Protein 5EQV (pdb70)

Structure (mmCIF, N/CA/C/O backbone):
data_5EQV
#
_entry.id   5EQV
#
_cell.length_a   107.282
_cell.length_b   107.282
_cell.length_c   63.357
_cell.angle_alpha   90.00
_cell.angle_beta   90.00
_cell.angle_gamma   90.00
#
_symmetry.space_group_name_H-M   'P 43 21 2'
#
loop_
_entity.id
_entity.type
_entity.pdbx_description
1 polymer "bifunctional 2',3'-cyclic nucleotide 2'-phosphodiesterase/3'-nucleotidase periplasmic precursor protein"
2 non-polymer 'FE (III) ION'
3 non-polymer 'SODIUM ION'
4 non-polymer 'PHOSPHATE ION'
5 non-polymer D-MALATE
6 non-polymer 'TRIETHYLENE GLYCOL'
7 non-polymer 2-AMINO-2-HYDROXYMETHYL-PROPANE-1,3-DIOL
8 water water
#
loop_
_atom_site.group_PDB
_atom_site.id
_atom_site.type_symbol
_atom_site.label_atom_id
_atom_site.label_alt_id
_atom_site.label_comp_id
_atom_site.label_asym_id
_atom_site.label_entity_id
_atom_site.label_seq_id
_atom_site.pdbx_PDB_ins_code
_atom_site.Cartn_x
_atom_site.Cartn_y
_atom_site.Cartn_z
_atom_site.occupancy
_atom_site.B_iso_or_equiv
_atom_site.auth_seq_id
_atom_site.auth_comp_id
_atom_site.auth_asym_id
_atom_site.auth_atom_id
_atom_site.pdbx_PDB_model_num
ATOM 1 N N . ALA A 1 5 ? -7.047 14.323 45.360 1.00 39.71 27 ALA A N 1
ATOM 2 C CA . ALA A 1 5 ? -7.192 12.947 44.801 1.00 36.92 27 ALA A CA 1
ATOM 3 C C . ALA A 1 5 ? -7.739 12.979 43.371 1.00 31.67 27 ALA A C 1
ATOM 4 O O . ALA A 1 5 ? -8.340 12.000 42.914 1.00 33.90 27 ALA A O 1
ATOM 6 N N . ALA A 1 6 ? -7.535 14.097 42.670 1.00 26.27 28 ALA A N 1
ATOM 7 C CA . ALA A 1 6 ? -8.057 14.240 41.323 1.00 23.27 28 ALA A CA 1
ATOM 8 C C . ALA A 1 6 ? -6.993 13.952 40.283 1.00 21.17 28 ALA A C 1
ATOM 9 O O . ALA A 1 6 ? -5.853 14.336 40.445 1.00 21.50 28 ALA A O 1
ATOM 11 N N . THR A 1 7 ? -7.391 13.248 39.232 1.00 19.43 29 THR A N 1
ATOM 12 C CA . THR A 1 7 ? -6.533 12.939 38.104 1.00 19.03 29 THR A CA 1
ATOM 13 C C . THR A 1 7 ? -7.203 13.527 36.859 1.00 18.76 29 THR A C 1
ATOM 14 O O . THR A 1 7 ? -8.386 13.277 36.595 1.00 18.67 29 THR A O 1
ATOM 18 N N . VAL A 1 8 ? -6.443 14.326 36.107 1.00 17.11 30 VAL A N 1
ATOM 19 C CA . VAL A 1 8 ? -6.945 15.067 34.933 1.00 16.88 30 VAL A CA 1
ATOM 20 C C . VAL A 1 8 ? -6.147 14.690 33.699 1.00 16.06 30 VAL A C 1
ATOM 21 O O . VAL A 1 8 ? -4.917 14.730 33.695 1.00 16.39 30 VAL A O 1
ATOM 25 N N . ASP A 1 9 ? -6.881 14.339 32.629 1.00 15.70 31 ASP A N 1
ATOM 26 C CA . ASP A 1 9 ? -6.295 14.156 31.312 1.00 15.71 31 ASP A CA 1
ATOM 27 C C . ASP A 1 9 ? -6.329 15.496 30.590 1.00 15.61 31 ASP A C 1
ATOM 28 O O . ASP A 1 9 ? -7.377 16.150 30.525 1.00 16.99 31 ASP A O 1
ATOM 33 N N . LEU A 1 10 ? -5.199 15.932 30.063 1.00 14.74 32 LEU A N 1
ATOM 34 C CA . LEU A 1 10 ? -5.168 17.217 29.309 1.00 14.59 32 LEU A CA 1
ATOM 35 C C . LEU A 1 10 ? -4.428 17.054 28.010 1.00 14.18 32 LEU A C 1
ATOM 36 O O . LEU A 1 10 ? -3.292 16.555 27.984 1.00 15.48 32 LEU A O 1
ATOM 41 N N . ARG A 1 11 ? -5.069 17.490 26.937 1.00 13.34 33 ARG A N 1
ATOM 42 C CA . ARG A 1 11 ? -4.514 17.415 25.603 1.00 12.78 33 ARG A CA 1
ATOM 43 C C . ARG A 1 11 ? -4.148 18.810 25.113 1.00 12.97 33 ARG A C 1
ATOM 44 O O . ARG A 1 11 ? -4.966 19.729 25.189 1.00 13.81 33 ARG A O 1
ATOM 52 N N . VAL A 1 12 ? -2.933 18.960 24.589 1.00 12.82 34 VAL A N 1
ATOM 53 C CA . VAL A 1 12 ? -2.486 20.205 23.974 1.00 12.65 34 VAL A CA 1
ATOM 54 C C . VAL A 1 12 ? -2.296 19.934 22.476 1.00 12.36 34 VAL A C 1
ATOM 55 O O . VAL A 1 12 ? -1.529 19.048 22.080 1.00 13.29 34 VAL A O 1
ATOM 59 N N . LEU A 1 13 ? -3.040 20.680 21.654 1.00 12.06 35 LEU A N 1
ATOM 60 C CA . LEU A 1 13 ? -3.031 20.553 20.209 1.00 11.87 35 LEU A CA 1
ATOM 61 C C . LEU A 1 13 ? -2.216 21.684 19.605 1.00 12.23 35 LEU A C 1
ATOM 62 O O . LEU A 1 13 ? -2.177 22.792 20.160 1.00 12.38 35 LEU A O 1
ATOM 67 N N . GLU A 1 14 ? -1.655 21.427 18.423 1.00 12.45 36 GLU A N 1
ATOM 68 C CA . GLU A 1 14 ? -0.806 22.412 17.765 1.00 12.24 36 GLU A CA 1
ATOM 69 C C . GLU A 1 14 ? -0.862 22.325 16.266 1.00 12.11 36 GLU A C 1
ATOM 70 O O . GLU A 1 14 ? -0.674 21.246 15.690 1.00 12.41 36 GLU A O 1
ATOM 76 N N . THR A 1 15 ? -1.056 23.484 15.636 1.00 11.37 37 THR A N 1
ATOM 77 C CA . THR A 1 15 ? -0.775 23.655 14.208 1.00 12.32 37 THR A CA 1
ATOM 78 C C . THR A 1 15 ? 0.530 24.438 14.051 1.00 12.29 37 THR A C 1
ATOM 79 O O . THR A 1 15 ? 0.971 25.183 14.924 1.00 12.39 37 THR A O 1
ATOM 83 N N . THR A 1 16 ? 1.224 24.213 12.923 1.00 12.96 38 THR A N 1
ATOM 84 C CA . THR A 1 16 ? 2.490 24.913 12.645 1.00 13.44 38 THR A CA 1
ATOM 85 C C . THR A 1 16 ? 2.696 25.111 11.160 1.00 13.54 38 THR A C 1
ATOM 86 O O . THR A 1 16 ? 2.309 24.243 10.347 1.00 13.63 38 THR A O 1
ATOM 90 N N . ASP A 1 17 ? 3.364 26.187 10.799 1.00 12.99 39 ASP A N 1
ATOM 91 C CA . ASP A 1 17 ? 3.831 26.351 9.423 1.00 13.38 39 ASP A CA 1
ATOM 92 C C . ASP A 1 17 ? 2.722 26.189 8.409 1.00 13.70 39 ASP A C 1
ATOM 93 O O . ASP A 1 17 ? 2.927 25.638 7.310 1.00 13.61 39 ASP A O 1
ATOM 98 N N . LEU A 1 18 ? 1.560 26.712 8.745 1.00 13.87 40 LEU A N 1
ATOM 99 C CA . LEU A 1 18 ? 0.451 26.669 7.806 1.00 13.60 40 LEU A CA 1
ATOM 100 C C . LEU A 1 18 ? 0.778 27.404 6.530 1.00 14.30 40 LEU A C 1
ATOM 101 O O . LEU A 1 18 ? 0.304 27.038 5.436 1.00 14.09 40 LEU A O 1
ATOM 106 N N . HIS A 1 19 ? 1.551 28.484 6.640 1.00 14.12 41 HIS A N 1
ATOM 107 C CA . HIS A 1 19 ? 2.001 29.243 5.470 1.00 14.54 41 HIS A CA 1
ATOM 108 C C . HIS A 1 19 ? 0.857 29.677 4.567 1.00 15.30 41 HIS A C 1
ATOM 109 O O . HIS A 1 19 ? 0.932 29.589 3.341 1.00 15.93 41 HIS A O 1
ATOM 116 N N A SER A 1 20 ? -0.214 30.149 5.199 0.50 15.05 42 SER A N 1
ATOM 117 N N B SER A 1 20 ? -0.221 30.143 5.196 0.50 15.66 42 SER A N 1
ATOM 118 C CA A SER A 1 20 ? -1.413 30.650 4.533 0.50 15.64 42 SER A CA 1
ATOM 119 C CA B SER A 1 20 ? -1.404 30.646 4.505 0.50 16.70 42 SER A CA 1
ATOM 120 C C A SER A 1 20 ? -2.137 29.609 3.649 0.50 15.73 42 SER A C 1
ATOM 121 C C B SER A 1 20 ? -2.143 29.604 3.650 0.50 16.31 42 SER A C 1
ATOM 122 O O A SER A 1 20 ? -3.011 29.973 2.868 0.50 16.73 42 SER A O 1
ATOM 123 O O B SER A 1 20 ? -3.028 29.964 2.878 0.50 17.23 42 SER A O 1
ATOM 128 N N . ASN A 1 21 ? -1.810 28.319 3.827 1.00 14.94 43 ASN A N 1
ATOM 129 C CA . ASN A 1 21 ? -2.534 27.246 3.108 1.00 15.26 43 ASN A CA 1
ATOM 130 C C . ASN A 1 21 ? -3.820 26.923 3.871 1.00 15.09 43 ASN A C 1
ATOM 131 O O . ASN A 1 21 ? -3.907 25.930 4.629 1.00 15.15 43 ASN A O 1
ATOM 136 N N . MET A 1 22 ? -4.816 27.775 3.688 1.00 15.49 44 MET A N 1
ATOM 137 C CA . MET A 1 22 ? -6.121 27.584 4.329 1.00 15.36 44 MET A CA 1
ATOM 138 C C . MET A 1 22 ? -6.905 26.523 3.556 1.00 16.05 44 MET A C 1
ATOM 139 O O . MET A 1 22 ? -7.443 25.576 4.158 1.00 16.99 44 MET A O 1
ATOM 144 N N . MET A 1 23 ? -7.016 26.666 2.245 1.00 16.26 45 MET A N 1
ATOM 145 C CA . MET A 1 23 ? -7.670 25.685 1.417 1.00 16.72 45 MET A CA 1
ATOM 146 C C . MET A 1 23 ? -6.788 24.487 1.087 1.00 16.88 45 MET A C 1
ATOM 147 O O . MET A 1 23 ? -5.554 24.589 0.977 1.00 17.67 45 MET A O 1
ATOM 152 N N . ASP A 1 24 ? -7.461 23.336 0.932 1.00 16.88 46 ASP A N 1
ATOM 153 C CA . ASP A 1 24 ? -6.849 22.113 0.408 1.00 17.10 46 ASP A CA 1
ATOM 154 C C . ASP A 1 24 ? -6.891 22.190 -1.105 1.00 18.02 46 ASP A C 1
ATOM 155 O O . ASP A 1 24 ? -7.569 21.432 -1.793 1.00 18.37 46 ASP A O 1
ATOM 160 N N . PHE A 1 25 ? -6.113 23.134 -1.625 1.00 18.07 47 PHE A N 1
ATOM 161 C CA . PHE A 1 25 ? -6.166 23.466 -3.058 1.00 19.59 47 PHE A CA 1
ATOM 162 C C . PHE A 1 25 ? -4.804 23.986 -3.482 1.00 19.15 47 PHE A C 1
ATOM 163 O O . PHE A 1 25 ? -4.154 24.790 -2.784 1.00 18.53 47 PHE A O 1
ATOM 171 N N . ASP A 1 26 ? -4.372 23.479 -4.636 1.00 20.32 48 ASP A N 1
ATOM 172 C CA . ASP A 1 26 ? -3.105 23.872 -5.243 1.00 21.88 48 ASP A CA 1
ATOM 173 C C . ASP A 1 26 ? -3.466 24.899 -6.319 1.00 22.43 48 ASP A C 1
ATOM 174 O O . ASP A 1 26 ? -4.035 24.542 -7.357 1.00 24.08 48 ASP A O 1
ATOM 179 N N . TYR A 1 27 ? -3.166 26.172 -6.054 1.00 22.47 49 TYR A N 1
ATOM 180 C CA . TYR A 1 27 ? -3.572 27.257 -6.977 1.00 23.74 49 TYR A CA 1
ATOM 181 C C . TYR A 1 27 ? -2.755 27.303 -8.273 1.00 25.55 49 TYR A C 1
ATOM 182 O O . TYR A 1 27 ? -3.211 27.872 -9.247 1.00 27.26 49 TYR A O 1
ATOM 191 N N . TYR A 1 28 ? -1.573 26.699 -8.276 1.00 25.27 50 TYR A N 1
ATOM 192 C CA . TYR A 1 28 ? -0.735 26.704 -9.502 1.00 28.00 50 TYR A CA 1
ATOM 193 C C . TYR A 1 28 ? -1.238 25.645 -10.463 1.00 28.35 50 TYR A C 1
ATOM 194 O O . TYR A 1 28 ? -1.265 25.874 -11.678 1.00 30.48 50 TYR A O 1
ATOM 203 N N . LYS A 1 29 ? -1.660 24.493 -9.938 1.00 28.81 51 LYS A N 1
ATOM 204 C CA . LYS A 1 29 ? -2.291 23.450 -10.736 1.00 28.95 51 LYS A CA 1
ATOM 205 C C . LYS A 1 29 ? -3.791 23.719 -10.933 1.00 29.00 51 LYS A C 1
ATOM 206 O O . LYS A 1 29 ? -4.420 23.136 -11.815 1.00 28.86 51 LYS A O 1
ATOM 212 N N . ASP A 1 30 ? -4.353 24.575 -10.074 1.00 27.77 52 ASP A N 1
ATOM 213 C CA . ASP A 1 30 ? -5.7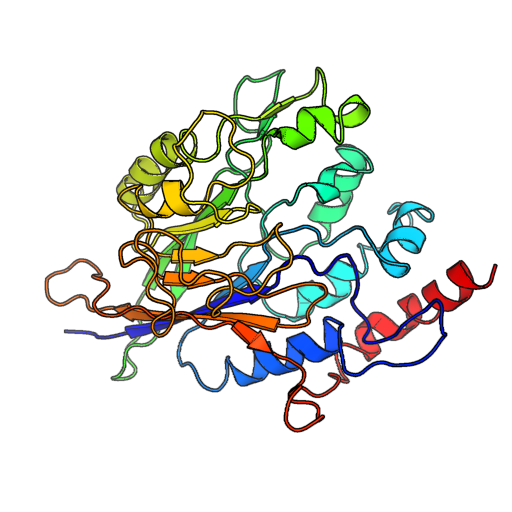82 24.880 -10.037 1.00 27.97 52 ASP A CA 1
ATOM 214 C C . ASP A 1 30 ? -6.603 23.606 -9.802 1.00 28.97 52 ASP A C 1
ATOM 215 O O . ASP A 1 30 ? -7.584 23.334 -10.479 1.00 29.20 52 ASP A O 1
ATOM 220 N N . LYS A 1 31 ? -6.187 22.832 -8.801 1.00 27.18 53 LYS A N 1
ATOM 221 C CA . LYS A 1 31 ? -6.823 21.548 -8.481 1.00 26.87 53 LYS A CA 1
ATOM 222 C C . LYS A 1 31 ? -6.824 21.322 -6.976 1.00 24.26 53 LYS A C 1
ATOM 223 O O . LYS A 1 31 ? -5.891 21.748 -6.297 1.00 23.44 53 LYS A O 1
ATOM 229 N N . PRO A 1 32 ? -7.855 20.630 -6.460 1.00 24.32 54 PRO A N 1
ATOM 230 C CA . PRO A 1 32 ? -7.885 20.273 -5.053 1.00 23.59 54 PRO A CA 1
ATOM 231 C C . PRO A 1 32 ? -6.791 19.278 -4.703 1.00 21.74 54 PRO A C 1
ATOM 232 O O . PRO A 1 32 ? -6.202 18.636 -5.581 1.00 23.07 54 PRO A O 1
ATOM 236 N N . THR A 1 33 ? -6.494 19.188 -3.414 1.00 20.12 55 THR A N 1
ATOM 237 C CA . THR A 1 33 ? -5.534 18.223 -2.920 1.00 20.23 55 THR A CA 1
ATOM 238 C C . THR A 1 33 ? -6.072 17.610 -1.633 1.00 19.14 55 THR A C 1
ATOM 239 O O . THR A 1 33 ? -6.865 18.249 -0.918 1.00 18.72 55 THR A O 1
ATOM 243 N N . GLU A 1 34 ? -5.647 16.383 -1.330 1.00 18.40 56 GLU A N 1
ATOM 244 C CA . GLU A 1 34 ? -5.945 15.751 -0.057 1.00 17.63 56 GLU A CA 1
ATOM 245 C C . GLU A 1 34 ? -4.760 15.904 0.908 1.00 18.25 56 GLU A C 1
ATOM 246 O O . GLU A 1 34 ? -4.842 15.413 2.045 1.00 17.81 56 GLU A O 1
ATOM 252 N N . LYS A 1 35 ? -3.677 16.579 0.498 1.00 16.96 57 LYS A N 1
ATOM 253 C CA . LYS A 1 35 ? -2.402 16.481 1.207 1.00 18.03 57 LYS A CA 1
ATOM 254 C C . LYS A 1 35 ? -1.977 17.692 2.031 1.00 16.57 57 LYS A C 1
ATOM 255 O O . LYS A 1 35 ? -0.992 17.604 2.745 1.00 16.66 57 LYS A O 1
ATOM 261 N N . PHE A 1 36 ? -2.728 18.788 1.969 1.00 15.90 58 PHE A N 1
ATOM 262 C CA . PHE A 1 36 ? -2.457 19.940 2.834 1.00 15.40 58 PHE A CA 1
ATOM 263 C C . PHE A 1 36 ? -3.722 20.777 2.962 1.00 15.47 58 PHE A C 1
ATOM 264 O O . PHE A 1 36 ? -4.715 20.532 2.283 1.00 15.75 58 PHE A O 1
ATOM 272 N N . GLY A 1 37 ? -3.667 21.762 3.874 1.00 14.30 59 GLY A N 1
ATOM 273 C CA . GLY A 1 37 ? -4.713 22.737 4.027 1.00 15.22 59 GLY A CA 1
ATOM 274 C C . GLY A 1 37 ? -5.396 22.669 5.379 1.00 13.47 59 GLY A C 1
ATOM 275 O O . GLY A 1 37 ? -5.843 21.611 5.822 1.00 14.02 59 GLY A O 1
ATOM 276 N N . LEU A 1 38 ? -5.565 23.838 6.002 1.00 13.57 60 LEU A N 1
ATOM 277 C CA . LEU A 1 38 ? -6.252 23.934 7.296 1.00 13.50 60 LEU A CA 1
ATOM 278 C C . LEU A 1 38 ? -7.682 23.400 7.278 1.00 13.94 60 LEU A C 1
ATOM 279 O O . LEU A 1 38 ? -8.165 22.884 8.277 1.00 13.31 60 LEU A O 1
ATOM 284 N N . VAL A 1 39 ? -8.345 23.470 6.125 1.00 13.50 61 VAL A N 1
ATOM 285 C CA . VAL A 1 39 ? -9.712 22.913 6.045 1.00 14.28 61 VAL A CA 1
ATOM 286 C C . VAL A 1 39 ? -9.709 21.399 6.292 1.00 14.45 61 VAL A C 1
ATOM 287 O O . VAL A 1 39 ? -10.766 20.861 6.664 1.00 15.05 61 VAL A O 1
ATOM 291 N N . ARG A 1 40 ? -8.574 20.718 6.067 1.00 14.35 62 ARG A N 1
ATOM 292 C CA . ARG A 1 40 ? -8.441 19.326 6.465 1.00 14.61 62 ARG A CA 1
ATOM 293 C C . ARG A 1 40 ? -7.881 19.156 7.865 1.00 13.62 62 ARG A C 1
ATOM 294 O O . ARG A 1 40 ? -8.377 18.303 8.628 1.00 13.96 62 ARG A O 1
ATOM 302 N N . THR A 1 41 ? -6.878 19.950 8.254 1.00 12.91 63 THR A N 1
ATOM 303 C CA . THR A 1 41 ? -6.356 19.844 9.621 1.00 13.71 63 THR A CA 1
ATOM 304 C C . THR A 1 41 ? -7.473 20.079 10.649 1.00 13.06 63 THR A C 1
ATOM 305 O O . THR A 1 41 ? -7.457 19.477 11.724 1.00 13.44 63 THR A O 1
ATOM 309 N N . ALA A 1 42 ? -8.420 20.951 10.310 1.00 12.61 64 ALA A N 1
ATOM 310 C CA . ALA A 1 42 ? -9.547 21.249 11.206 1.00 13.41 64 ALA A CA 1
ATOM 311 C C . ALA A 1 42 ? -10.278 19.971 11.597 1.00 13.45 64 ALA A C 1
ATOM 312 O O . ALA A 1 42 ? -10.780 19.867 12.708 1.00 13.73 64 ALA A O 1
ATOM 314 N N . SER A 1 43 ? -10.380 19.018 10.683 1.00 12.91 65 SER A N 1
ATOM 315 C CA . SER A 1 43 ? -11.064 17.757 10.967 1.00 13.54 65 SER A CA 1
ATOM 316 C C . SER A 1 43 ? -10.304 16.952 12.012 1.00 13.31 65 SER A C 1
ATOM 317 O O . SER A 1 43 ? -10.923 16.330 12.879 1.00 13.61 65 SER A O 1
ATOM 320 N N . LEU A 1 44 ? -8.967 16.963 11.950 1.00 12.88 66 LEU A N 1
ATOM 321 C CA . LEU A 1 44 ? -8.169 16.351 13.025 1.00 13.15 66 LEU A CA 1
ATOM 322 C C . LEU A 1 44 ? -8.389 17.043 14.362 1.00 13.18 66 LEU A C 1
ATOM 323 O O . LEU A 1 44 ? -8.418 16.372 15.409 1.00 12.71 66 LEU A O 1
ATOM 328 N N . ILE A 1 45 ? -8.514 18.371 14.345 1.00 12.49 67 ILE A N 1
ATOM 329 C CA . ILE A 1 45 ? -8.752 19.125 15.585 1.00 12.88 67 ILE A CA 1
ATOM 330 C C . ILE A 1 45 ? -10.088 18.720 16.192 1.00 13.11 67 ILE A C 1
ATOM 331 O O . ILE A 1 45 ? -10.165 18.396 17.396 1.00 13.29 67 ILE A O 1
ATOM 336 N N . ILE A 1 46 ? -11.144 18.694 15.390 1.00 13.03 68 ILE A N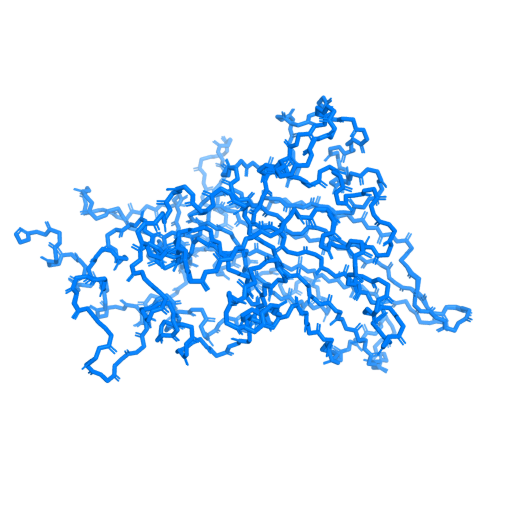 1
ATOM 337 C CA . ILE A 1 46 ? -12.458 18.361 15.901 1.00 13.78 68 ILE A CA 1
ATOM 338 C C . ILE A 1 46 ? -12.437 16.929 16.437 1.00 14.41 68 ILE A C 1
ATOM 339 O O . ILE A 1 46 ? -12.912 16.673 17.551 1.00 14.86 68 ILE A O 1
ATOM 344 N N . ALA A 1 47 ? -11.846 15.986 15.697 1.00 13.23 69 ALA A N 1
ATOM 345 C CA . ALA A 1 47 ? -11.780 14.594 16.177 1.00 12.69 69 ALA A CA 1
ATOM 346 C C . ALA A 1 47 ? -11.013 14.488 17.475 1.00 13.02 69 ALA A C 1
ATOM 347 O O . ALA A 1 47 ? -11.452 13.798 18.407 1.00 13.21 69 ALA A O 1
ATOM 349 N N . ALA A 1 48 ? -9.878 15.178 17.552 1.00 13.02 70 ALA A N 1
ATOM 350 C CA . ALA A 1 48 ? -9.050 15.077 18.779 1.00 12.87 70 ALA A CA 1
ATOM 351 C C . ALA A 1 48 ? -9.780 15.632 19.989 1.00 13.42 70 ALA A C 1
ATOM 352 O O . ALA A 1 48 ? -9.605 15.114 21.109 1.00 14.12 70 ALA A O 1
ATOM 354 N N A ARG A 1 49 ? -10.590 16.667 19.787 0.50 12.88 71 ARG A N 1
ATOM 355 N N B ARG A 1 49 ? -10.606 16.661 19.788 0.50 13.82 71 ARG A N 1
ATOM 356 C CA A ARG A 1 49 ? -11.399 17.227 20.869 0.50 12.95 71 ARG A CA 1
ATOM 357 C CA B ARG A 1 49 ? -11.376 17.253 20.894 0.50 14.54 71 ARG A CA 1
ATOM 358 C C A ARG A 1 49 ? -12.454 16.255 21.375 0.50 13.93 71 ARG A C 1
ATOM 359 C C B ARG A 1 49 ? -12.645 16.460 21.279 0.50 14.80 71 ARG A C 1
ATOM 360 O O A ARG A 1 49 ? -12.752 16.215 22.578 0.50 14.67 71 ARG A O 1
ATOM 361 O O B ARG A 1 49 ? -13.269 16.748 22.308 0.50 15.94 71 ARG A O 1
ATOM 376 N N . GLN A 1 50 ? -13.027 15.452 20.482 1.00 14.67 72 GLN A N 1
ATOM 377 C CA . GLN A 1 50 ? -14.068 14.506 20.909 1.00 15.09 72 GLN A CA 1
ATOM 378 C C . GLN A 1 50 ? -13.467 13.390 21.744 1.00 14.62 72 GLN A C 1
ATOM 379 O O . GLN A 1 50 ? -14.124 12.813 22.602 1.00 14.89 72 GLN A O 1
ATOM 385 N N . GLN A 1 51 ? -12.216 13.039 21.460 1.00 14.43 73 GLN A N 1
ATOM 386 C CA . GLN A 1 51 ? -11.539 11.966 22.196 1.00 15.06 73 GLN A CA 1
ATOM 387 C C . GLN A 1 51 ? -11.122 12.374 23.582 1.00 16.36 73 GLN A C 1
ATOM 388 O O . GLN A 1 51 ? -11.117 11.559 24.483 1.00 19.36 73 GLN A O 1
ATOM 394 N N . ALA A 1 52 ? -10.752 13.641 23.731 1.00 16.52 74 ALA A N 1
ATOM 395 C CA . ALA A 1 52 ? -10.192 14.180 24.958 1.00 16.78 74 ALA A CA 1
ATOM 396 C C . ALA A 1 52 ? -11.223 14.962 25.736 1.00 16.94 74 ALA A C 1
ATOM 397 O O . ALA A 1 52 ? -11.917 15.791 25.198 1.00 19.74 74 ALA A O 1
ATOM 399 N N . THR A 1 53 ? -11.275 14.735 27.022 1.00 15.99 75 THR A N 1
ATOM 400 C CA . THR A 1 53 ? -12.173 15.498 27.896 1.00 17.24 75 THR A CA 1
ATOM 401 C C . THR A 1 53 ? -11.758 16.996 27.999 1.00 16.11 75 THR A C 1
ATOM 402 O O . THR A 1 53 ? -12.609 17.862 28.055 1.00 16.40 75 THR A O 1
ATOM 406 N N . ASN A 1 54 ? -10.451 17.249 28.012 1.00 14.53 76 ASN A N 1
ATOM 407 C CA . ASN A 1 54 ? -9.914 18.618 28.148 1.00 14.00 76 ASN A CA 1
ATOM 408 C C . ASN A 1 54 ? -8.873 18.862 27.098 1.00 14.17 76 ASN A C 1
ATOM 409 O O . ASN A 1 54 ? -7.927 18.081 27.001 1.00 14.59 76 ASN A O 1
ATOM 414 N N A SER A 1 55 ? -8.986 19.962 26.367 0.50 13.53 77 SER A N 1
ATOM 415 N N B SER A 1 55 ? -9.043 19.917 26.301 0.50 13.93 77 SER A N 1
ATOM 416 C CA A SER A 1 55 ? -7.970 20.277 25.364 0.50 13.60 77 SER A CA 1
ATOM 417 C CA B SER A 1 55 ? -8.087 20.265 25.229 0.50 14.11 77 SER A CA 1
ATOM 418 C C A SER A 1 55 ? -7.865 21.760 25.109 0.50 13.51 77 SER A C 1
ATOM 419 C C B SER A 1 55 ? -7.840 21.777 25.205 0.50 13.75 77 SER A C 1
ATOM 420 O O A SER A 1 55 ? -8.861 22.515 25.198 0.50 13.26 77 SER A O 1
ATOM 421 O O B SER A 1 55 ? -8.716 22.579 25.585 0.50 13.73 77 SER A O 1
ATOM 426 N N . VAL A 1 56 ? -6.653 22.147 24.719 1.00 12.75 78 VAL A N 1
ATOM 427 C CA . VAL A 1 56 ? -6.326 23.518 24.327 1.00 12.54 78 VAL A CA 1
ATOM 428 C C . VAL A 1 56 ? -5.591 23.412 23.004 1.00 13.11 78 VAL A C 1
ATOM 429 O O . VAL A 1 56 ? -5.013 22.368 22.690 1.00 13.27 78 VAL A O 1
ATOM 433 N N . LEU A 1 57 ? -5.626 24.501 22.225 1.00 11.99 79 LEU A N 1
ATOM 434 C CA . LEU A 1 57 ? -5.056 24.518 20.869 1.00 12.07 79 LEU A CA 1
ATOM 435 C C . LEU A 1 57 ? -4.169 25.750 20.704 1.00 11.77 79 LEU A C 1
ATOM 436 O O . LEU A 1 57 ? -4.581 26.865 21.026 1.00 12.38 79 LEU A O 1
ATOM 441 N N . VAL A 1 58 ? -2.977 25.546 20.128 1.00 12.23 80 VAL A N 1
ATOM 442 C CA . VAL A 1 58 ? -2.041 26.648 19.865 1.00 11.97 80 VAL A CA 1
ATOM 443 C C . VAL A 1 58 ? -1.562 26.608 18.416 1.00 11.50 80 VAL A C 1
ATOM 444 O O . VAL A 1 58 ? -1.619 25.543 17.785 1.00 11.72 80 VAL A O 1
ATOM 448 N N . ASP A 1 59 ? -1.075 27.761 17.931 1.00 11.60 81 ASP A N 1
ATOM 449 C CA . ASP A 1 59 ? -0.410 27.811 16.612 1.00 12.18 81 ASP A CA 1
ATOM 450 C C . ASP A 1 59 ? 1.030 28.279 16.796 1.00 12.51 81 ASP A C 1
ATOM 451 O O . ASP A 1 59 ? 1.289 29.212 17.568 1.00 12.73 81 ASP A O 1
ATOM 456 N N . ASN A 1 60 ? 1.964 27.609 16.111 1.00 12.09 82 ASN A N 1
ATOM 457 C CA . ASN A 1 60 ? 3.391 27.910 16.256 1.00 12.47 82 ASN A CA 1
ATOM 458 C C . ASN A 1 60 ? 3.936 29.083 15.463 1.00 12.76 82 ASN A C 1
ATOM 459 O O . ASN A 1 60 ? 5.030 29.559 15.780 1.00 13.18 82 ASN A O 1
ATOM 464 N N . GLY A 1 61 ? 3.189 29.526 14.443 1.00 12.25 83 GLY A N 1
ATOM 465 C CA . GLY A 1 61 ? 3.632 30.616 13.595 1.00 12.64 83 GLY A CA 1
ATOM 466 C C . GLY A 1 61 ? 3.926 30.196 12.161 1.00 13.39 83 GLY A C 1
ATOM 467 O O . GLY A 1 61 ? 3.686 29.032 11.759 1.00 13.96 83 GLY A O 1
ATOM 468 N N . ASP A 1 62 ? 4.469 31.142 11.406 1.00 13.54 84 ASP A N 1
ATOM 469 C CA . ASP A 1 62 ? 4.635 31.000 9.941 1.00 13.83 84 ASP A CA 1
ATOM 470 C C . ASP A 1 62 ? 3.260 30.740 9.316 1.00 14.60 84 ASP A C 1
ATOM 471 O O . ASP A 1 62 ? 3.042 29.704 8.606 1.00 15.38 84 ASP A O 1
ATOM 476 N N . VAL A 1 63 ? 2.339 31.653 9.594 1.00 14.86 85 VAL A N 1
ATOM 477 C CA . VAL A 1 63 ? 0.959 31.448 9.202 1.00 16.26 85 VAL A CA 1
ATOM 478 C C . VAL A 1 63 ? 0.470 32.434 8.156 1.00 18.12 85 VAL A C 1
ATOM 479 O O . VAL A 1 63 ? -0.351 32.018 7.321 1.00 18.67 85 VAL A O 1
ATOM 483 N N . ILE A 1 64 ? 0.965 33.680 8.177 1.00 17.90 86 ILE A N 1
ATOM 484 C CA . ILE A 1 64 ? 0.424 34.735 7.311 1.00 20.12 86 ILE A CA 1
ATOM 485 C C . ILE A 1 64 ? 1.146 34.884 5.980 1.00 21.91 86 ILE A C 1
ATOM 486 O O . ILE A 1 64 ? 0.846 35.827 5.221 1.00 25.23 86 ILE A O 1
ATOM 491 N N . GLN A 1 65 ? 2.124 34.017 5.690 1.00 18.91 87 GLN A N 1
ATOM 492 C CA . GLN A 1 65 ? 2.943 34.121 4.505 1.00 19.23 87 GLN A CA 1
ATOM 493 C C . GLN A 1 65 ? 3.225 32.759 3.922 1.00 20.07 87 GLN A C 1
ATOM 494 O O . GLN A 1 65 ? 3.299 31.791 4.663 1.00 19.77 87 GLN A O 1
ATOM 500 N N . GLY A 1 66 ? 3.430 32.693 2.616 1.00 19.63 88 GLY A N 1
ATOM 501 C CA . GLY A 1 66 ? 4.049 31.518 2.005 1.00 21.15 88 GLY A CA 1
ATOM 502 C C . GLY A 1 66 ? 3.241 30.666 1.043 1.00 20.37 88 GLY A C 1
ATOM 503 O O . GLY A 1 66 ? 3.685 29.569 0.697 1.00 21.15 88 GLY A O 1
ATOM 504 N N . SER A 1 67 ? 2.096 31.167 0.593 1.00 19.36 89 SER A N 1
ATOM 505 C CA . SER A 1 67 ? 1.290 30.466 -0.403 1.00 18.76 89 SER A CA 1
ATOM 506 C C . SER A 1 67 ? 0.454 31.511 -1.130 1.00 19.45 89 SER A C 1
ATOM 507 O O . SER A 1 67 ? 0.422 32.686 -0.737 1.00 19.75 89 SER A O 1
ATOM 510 N N . PRO A 1 68 ? -0.243 31.093 -2.201 1.00 18.78 90 PRO A N 1
ATOM 511 C CA . PRO A 1 68 ? -0.962 32.116 -2.946 1.00 20.15 90 PRO A CA 1
ATOM 512 C C . PRO A 1 68 ? -1.959 32.965 -2.179 1.00 20.03 90 PRO A C 1
ATOM 513 O O . PRO A 1 68 ? -2.091 34.163 -2.487 1.00 20.36 90 PRO A O 1
ATOM 517 N N . LEU A 1 69 ? -2.699 32.399 -1.228 1.00 19.39 91 LEU A N 1
ATOM 518 C CA . LEU A 1 69 ? -3.579 33.253 -0.440 1.00 19.68 91 LEU A CA 1
ATOM 519 C C . LEU A 1 69 ? -2.769 34.341 0.274 1.00 20.04 91 LEU A C 1
ATOM 520 O O . LEU A 1 69 ? -3.176 35.501 0.334 1.00 20.28 91 LEU A O 1
ATOM 525 N N . GLY A 1 70 ? -1.634 33.963 0.848 1.00 19.70 92 GLY A N 1
ATOM 526 C CA . GLY A 1 70 ? -0.818 34.955 1.553 1.00 19.69 92 GLY A CA 1
ATOM 527 C C . GLY A 1 70 ? -0.253 36.030 0.648 1.00 20.66 92 GLY A C 1
ATOM 528 O O . GLY A 1 70 ? -0.162 37.179 1.028 1.00 20.77 92 GLY A O 1
ATOM 529 N N . ASP A 1 71 ? 0.103 35.643 -0.568 1.00 20.64 93 ASP A N 1
ATOM 530 C CA . ASP A 1 71 ? 0.624 36.577 -1.556 1.00 22.50 93 ASP A CA 1
ATOM 531 C C . ASP A 1 71 ? -0.471 37.565 -1.974 1.00 22.65 93 ASP A C 1
ATOM 532 O O . ASP A 1 71 ? -0.211 38.774 -2.080 1.00 23.65 93 ASP A O 1
ATOM 537 N N . TYR A 1 72 ? -1.669 37.034 -2.254 1.00 21.70 94 TYR A N 1
ATOM 538 C CA . TYR A 1 72 ? -2.859 37.840 -2.646 1.00 22.51 94 TYR A CA 1
ATOM 539 C C . TYR A 1 72 ? -3.151 38.918 -1.599 1.00 22.67 94 TYR A C 1
ATOM 540 O O . TYR A 1 72 ? -3.214 40.113 -1.907 1.00 23.44 94 TYR A O 1
ATOM 549 N N . ILE A 1 73 ? -3.224 38.516 -0.333 1.00 21.89 95 ILE A N 1
ATOM 550 C CA . ILE A 1 73 ? -3.556 39.459 0.727 1.00 22.56 95 ILE A CA 1
ATOM 551 C C . ILE A 1 73 ? -2.422 40.461 1.012 1.00 23.38 95 ILE A C 1
ATOM 552 O O . ILE A 1 73 ? -2.690 41.644 1.262 1.00 23.95 95 ILE A O 1
ATOM 557 N N . ALA A 1 74 ? -1.167 40.019 0.936 1.00 23.54 96 ALA A N 1
ATOM 558 C CA . ALA A 1 74 ? -0.042 40.952 1.166 1.00 24.56 96 ALA A CA 1
ATOM 559 C C . ALA A 1 74 ? -0.039 42.027 0.103 1.00 25.97 96 ALA A C 1
ATOM 560 O O . ALA A 1 74 ? 0.229 43.194 0.409 1.00 26.92 96 ALA A O 1
ATOM 562 N N . ALA A 1 75 ? -0.379 41.655 -1.137 1.00 25.87 97 ALA A N 1
ATOM 563 C CA . ALA A 1 75 ? -0.462 42.642 -2.222 1.00 27.57 97 ALA A CA 1
ATOM 564 C C . ALA A 1 75 ? -1.676 43.561 -2.120 1.00 28.91 97 ALA A C 1
ATOM 565 O O . ALA A 1 75 ? -1.602 44.733 -2.502 1.00 30.66 97 ALA A O 1
ATOM 567 N N A LYS A 1 76 ? -2.790 42.997 -1.653 0.50 28.49 98 LYS A N 1
ATOM 568 N N B LYS A 1 76 ? -2.800 43.027 -1.667 0.50 28.65 98 LYS A N 1
ATOM 569 C CA A LYS A 1 76 ? -4.078 43.693 -1.448 0.50 29.82 98 LYS A CA 1
ATOM 570 C CA B LYS A 1 76 ? -4.022 43.822 -1.513 0.50 30.15 98 LYS A CA 1
ATOM 571 C C A LYS A 1 76 ? -4.036 44.672 -0.275 0.50 30.51 98 LYS A C 1
ATOM 572 C C B LYS A 1 76 ? -3.908 44.771 -0.323 0.50 30.82 98 LYS A C 1
ATOM 573 O O A LYS A 1 76 ? -4.678 45.729 -0.301 0.50 31.74 98 LYS A O 1
ATOM 574 O O B LYS A 1 76 ? -4.348 45.929 -0.401 0.50 32.45 98 LYS A O 1
ATOM 585 N N . GLY A 1 77 ? -3.289 44.296 0.761 1.00 30.21 99 GLY A N 1
ATOM 586 C CA . GLY A 1 77 ? -3.189 45.073 2.004 1.00 31.05 99 GLY A CA 1
ATOM 587 C C . GLY A 1 77 ? -4.369 44.766 2.916 1.00 31.00 99 GLY A C 1
ATOM 588 O O . GLY A 1 77 ? -5.325 44.101 2.510 1.00 32.40 99 GLY A O 1
ATOM 589 N N . LEU A 1 78 ? -4.303 45.236 4.164 1.00 31.64 100 LEU A N 1
ATOM 590 C CA . LEU A 1 78 ? -5.382 45.014 5.142 1.00 33.62 100 LEU A CA 1
ATOM 591 C C . LEU A 1 78 ? -6.118 46.305 5.542 1.00 38.26 100 LEU A C 1
ATOM 592 O O . LEU A 1 78 ? -6.531 46.468 6.704 1.00 43.40 100 LEU A O 1
ATOM 597 N N . ASN A 1 79 ? -6.342 47.172 4.570 1.00 41.48 101 ASN A N 1
ATOM 598 C CA . ASN A 1 79 ? -7.029 48.455 4.805 1.00 46.49 101 ASN A CA 1
ATOM 599 C C . ASN A 1 79 ? -8.373 48.569 4.067 1.00 49.12 101 ASN A C 1
ATOM 600 O O . ASN A 1 79 ? -8.773 49.672 3.672 1.00 49.94 101 ASN A O 1
ATOM 605 N N . ASP A 1 80 ? -9.072 47.444 3.908 1.00 48.38 102 ASP A N 1
ATOM 606 C CA . ASP A 1 80 ? -10.377 47.396 3.214 1.00 51.08 102 ASP A CA 1
ATOM 607 C C . ASP A 1 80 ? -11.542 46.994 4.134 1.00 51.67 102 ASP A C 1
ATOM 608 O O . ASP A 1 80 ? -12.623 46.644 3.649 1.00 52.53 102 ASP A O 1
ATOM 613 N N . GLY A 1 81 ? -11.327 47.056 5.449 1.00 50.74 103 GLY A N 1
ATOM 614 C CA . GLY A 1 81 ? -12.363 46.693 6.424 1.00 48.48 103 GLY A CA 1
ATOM 615 C C . GLY A 1 81 ? -12.434 45.199 6.710 1.00 48.07 103 GLY A C 1
ATOM 616 O O . GLY A 1 81 ? -13.380 44.738 7.355 1.00 43.86 103 GLY A O 1
ATOM 617 N N . GLU A 1 82 ? -11.431 44.445 6.245 1.00 45.45 104 GLU A N 1
ATOM 618 C CA . GLU A 1 82 ? -11.397 43.002 6.449 1.00 42.71 104 GLU A CA 1
ATOM 619 C C . GLU A 1 82 ? -10.127 42.549 7.177 1.00 36.59 104 GLU A C 1
ATOM 620 O O . GLU A 1 82 ? -9.063 43.109 7.004 1.00 39.04 104 GLU A O 1
ATOM 626 N N . ILE A 1 83 ? -10.289 41.526 7.998 1.00 26.65 105 ILE A N 1
ATOM 627 C CA . ILE A 1 83 ? -9.194 40.855 8.671 1.00 24.29 105 ILE A CA 1
ATOM 628 C C . ILE A 1 83 ? -8.545 39.832 7.720 1.00 20.35 105 ILE A C 1
ATOM 629 O O . ILE A 1 83 ? -9.109 39.491 6.676 1.00 21.26 105 ILE A O 1
ATOM 634 N N . HIS A 1 84 ? -7.358 39.368 8.061 1.00 18.28 106 HIS A N 1
ATOM 635 C CA . HIS A 1 84 ? -6.674 38.423 7.203 1.00 18.10 106 HIS A CA 1
ATOM 636 C C . HIS A 1 84 ? -7.484 37.121 7.089 1.00 17.97 106 HIS A C 1
ATOM 637 O O . HIS A 1 84 ? -7.936 36.609 8.084 1.00 16.79 106 HIS A O 1
ATOM 644 N N . PRO A 1 85 ? -7.635 36.570 5.885 1.00 18.16 107 PRO A N 1
ATOM 645 C CA . PRO A 1 85 ? -8.374 35.313 5.792 1.00 18.09 107 PRO A CA 1
ATOM 646 C C . PRO A 1 85 ? -7.810 34.162 6.621 1.00 18.38 107 PRO A C 1
ATOM 647 O O . PRO A 1 85 ? -8.587 33.272 7.032 1.00 17.12 107 PRO A O 1
ATOM 65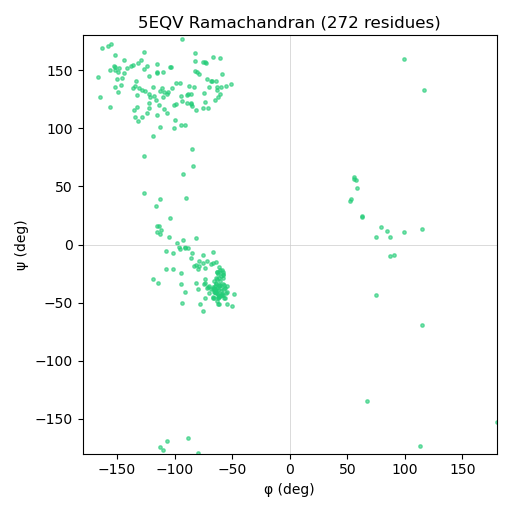1 N N . VAL A 1 86 ? -6.513 34.150 6.942 1.00 17.12 108 VAL A N 1
ATOM 652 C CA . VAL A 1 86 ? -6.056 33.066 7.842 1.00 17.39 108 VAL A CA 1
ATOM 653 C C . VAL A 1 86 ? -6.757 33.144 9.173 1.00 17.12 108 VAL A C 1
ATOM 654 O O . VAL A 1 86 ? -7.082 32.125 9.760 1.00 16.89 108 VAL A O 1
ATOM 658 N N . TYR A 1 87 ? -7.029 34.363 9.647 1.00 15.94 109 TYR A N 1
ATOM 659 C CA . TYR A 1 87 ? -7.736 34.539 10.908 1.00 15.44 109 TYR A CA 1
ATOM 660 C C . TYR A 1 87 ? -9.230 34.388 10.747 1.00 15.22 109 TYR A C 1
ATOM 661 O O . TYR A 1 87 ? -9.887 33.893 11.636 1.00 15.99 109 TYR A O 1
ATOM 670 N N . LYS A 1 88 ? -9.807 34.772 9.609 1.00 15.36 110 LYS A N 1
ATOM 671 C CA . LYS A 1 88 ? -11.205 34.416 9.333 1.00 15.83 110 LYS A CA 1
ATOM 672 C C . LYS A 1 88 ? -11.411 32.916 9.600 1.00 15.33 110 LYS A C 1
ATOM 673 O O . LYS A 1 88 ? -12.376 32.512 10.225 1.00 16.41 110 LYS A O 1
ATOM 679 N N . ALA A 1 89 ? -10.466 32.105 9.169 1.00 15.30 111 ALA A N 1
ATOM 680 C CA . ALA A 1 89 ? -10.516 30.678 9.408 1.00 15.05 111 ALA A CA 1
ATOM 681 C C . ALA A 1 89 ? -10.170 30.296 10.838 1.00 15.22 111 ALA A C 1
ATOM 682 O O . ALA A 1 89 ? -10.964 29.642 11.534 1.00 15.15 111 ALA A O 1
ATOM 684 N N . MET A 1 90 ? -8.982 30.679 11.301 1.00 14.25 112 MET A N 1
ATOM 685 C CA . MET A 1 90 ? -8.543 30.280 12.627 1.00 14.56 112 MET A CA 1
ATOM 686 C C . MET A 1 90 ? -9.429 30.787 13.748 1.00 14.41 112 MET A C 1
ATOM 687 O O . MET A 1 90 ? -9.558 30.115 14.794 1.00 14.26 112 MET A O 1
ATOM 692 N N . ASN A 1 91 ? -10.079 31.929 13.526 1.00 14.47 113 ASN A N 1
ATOM 693 C CA . ASN A 1 91 ? -10.953 32.481 14.564 1.00 14.30 113 ASN A CA 1
ATOM 694 C C . ASN A 1 91 ? -12.145 31.598 14.878 1.00 15.89 113 ASN A C 1
ATOM 695 O O . ASN A 1 91 ? -12.783 31.799 15.914 1.00 17.27 113 ASN A O 1
ATOM 700 N N . THR A 1 92 ? -12.439 30.633 14.008 1.00 15.22 114 THR A N 1
ATOM 701 C CA . THR A 1 92 ? -13.581 29.710 14.207 1.00 16.22 114 THR A CA 1
ATOM 702 C C . THR A 1 92 ? -13.171 28.394 14.878 1.00 15.85 114 THR A C 1
ATOM 703 O O . THR A 1 92 ? -14.037 27.573 15.177 1.00 16.82 114 THR A O 1
ATOM 707 N N . LEU A 1 93 ? -11.871 28.199 15.126 1.00 14.89 115 LEU A N 1
ATOM 708 C CA . LEU A 1 93 ? -11.355 26.910 15.605 1.00 14.41 115 LEU A CA 1
ATOM 709 C C . LEU A 1 93 ? -10.984 26.875 17.093 1.00 14.22 115 LEU A C 1
ATOM 710 O O . LEU A 1 93 ? -10.482 25.855 17.560 1.00 15.03 115 LEU A O 1
ATOM 715 N N . ASP A 1 94 ? -11.282 27.952 17.824 1.00 13.49 116 ASP A N 1
ATOM 716 C CA . ASP A 1 94 ? -11.025 28.046 19.249 1.00 13.95 116 ASP A CA 1
ATOM 717 C C . ASP A 1 94 ? -9.570 27.793 19.629 1.00 13.09 116 ASP A C 1
ATOM 718 O O . ASP A 1 94 ? -9.266 26.945 20.474 1.00 14.17 116 ASP A O 1
ATOM 723 N N . TYR A 1 95 ? -8.683 28.601 19.055 1.00 13.45 117 TYR A N 1
ATOM 724 C CA . TYR A 1 95 ? -7.310 28.673 19.496 1.00 12.98 117 TYR A CA 1
ATOM 725 C C . TYR A 1 95 ? -7.229 29.372 20.847 1.00 13.14 117 TYR A C 1
ATOM 726 O O . TYR A 1 95 ? -7.937 30.347 21.123 1.00 14.58 117 TYR A O 1
ATOM 735 N N . ALA A 1 96 ? -6.339 28.874 21.668 1.00 12.21 118 ALA A N 1
ATOM 736 C CA . ALA A 1 96 ? -6.033 29.526 22.955 1.00 12.30 118 ALA A CA 1
ATOM 737 C C . ALA A 1 96 ? -4.993 30.632 22.803 1.00 12.31 118 ALA A C 1
ATOM 738 O O . ALA A 1 96 ? -5.105 31.694 23.439 1.00 14.03 118 ALA A O 1
ATOM 740 N N A VAL A 1 97 ? -4.014 30.426 21.922 0.70 12.22 119 VAL A N 1
ATOM 741 N N B VAL A 1 97 ? -3.939 30.347 22.021 0.30 12.22 119 VAL A N 1
ATOM 742 C CA A VAL A 1 97 ? -2.913 31.356 21.809 0.70 12.98 119 VAL A CA 1
ATOM 743 C CA B VAL A 1 97 ? -2.756 31.211 21.914 0.30 12.18 119 VAL A CA 1
ATOM 744 C C A VAL A 1 97 ? -2.172 31.070 20.521 0.70 11.77 119 VAL A C 1
ATOM 745 C C B VAL A 1 97 ? -2.030 31.022 20.585 0.30 11.79 119 VAL A C 1
ATOM 746 O O A VAL A 1 97 ? -2.202 29.948 20.014 0.70 12.27 119 VAL A O 1
ATOM 747 O O B VAL A 1 97 ? -1.908 29.897 20.108 0.30 11.81 119 VAL A O 1
ATOM 754 N N . GLY A 1 98 ? -1.521 32.122 20.009 1.00 11.61 120 GLY A N 1
ATOM 755 C CA . GLY A 1 98 ? -0.645 32.047 18.837 1.00 12.07 120 GLY A CA 1
ATOM 756 C C . GLY A 1 98 ? 0.765 32.472 19.191 1.00 12.31 120 GLY A C 1
ATOM 757 O O . GLY A 1 98 ? 0.980 33.302 20.109 1.00 12.49 120 GLY A O 1
ATOM 758 N N . ASN A 1 99 ? 1.725 31.924 18.448 1.00 11.88 121 ASN A N 1
ATOM 759 C CA . ASN A 1 99 ? 3.152 32.307 18.550 1.00 12.21 121 ASN A CA 1
ATOM 760 C C . ASN A 1 99 ? 3.589 32.944 17.229 1.00 12.55 121 ASN A C 1
ATOM 761 O O . ASN A 1 99 ? 3.091 32.601 16.153 1.00 11.99 121 ASN A O 1
ATOM 766 N N . ILE A 1 100 ? 4.525 33.878 17.312 1.00 12.42 122 ILE A N 1
ATOM 767 C CA . ILE A 1 100 ? 5.064 34.556 16.128 1.00 13.22 122 ILE A CA 1
ATOM 768 C C . ILE A 1 100 ? 6.213 33.765 15.478 1.00 12.38 122 ILE A C 1
ATOM 769 O O . ILE A 1 100 ? 7.248 33.472 16.142 1.00 13.59 122 ILE A O 1
ATOM 774 N N . GLY A 1 101 ? 6.059 33.392 14.200 1.00 13.06 123 GLY A N 1
ATOM 775 C CA . GLY A 1 101 ? 7.134 32.735 13.470 1.00 13.09 123 GLY A CA 1
ATOM 776 C C . GLY A 1 101 ? 7.993 33.738 12.692 1.00 13.19 123 GLY A C 1
ATOM 777 O O . GLY A 1 101 ? 7.689 34.926 12.660 1.00 13.60 123 GLY A O 1
ATOM 778 N N . ASN A 1 102 ? 9.055 33.260 12.039 1.00 13.01 124 ASN A N 1
ATOM 779 C CA . ASN A 1 102 ? 9.928 34.195 11.329 1.00 13.22 124 ASN A CA 1
ATOM 780 C C . ASN A 1 102 ? 9.270 34.906 10.172 1.00 13.75 124 ASN A C 1
ATOM 781 O O . ASN A 1 102 ? 9.526 36.096 9.964 1.00 14.45 124 ASN A O 1
ATOM 786 N N . HIS A 1 103 ? 8.429 34.213 9.411 1.00 13.50 125 HIS A N 1
ATOM 787 C CA . HIS A 1 103 ? 7.835 34.863 8.250 1.00 14.29 125 HIS A CA 1
ATOM 788 C C . HIS A 1 103 ? 6.794 35.898 8.573 1.00 14.49 125 HIS A C 1
ATOM 789 O O . HIS A 1 103 ? 6.397 36.689 7.699 1.00 15.67 125 HIS A O 1
ATOM 796 N N . GLU A 1 104 ? 6.322 35.916 9.816 1.00 13.56 126 GLU A N 1
ATOM 797 C CA . GLU A 1 104 ? 5.411 36.970 10.244 1.00 14.28 126 GLU A CA 1
ATOM 798 C C . GLU A 1 104 ? 5.998 38.389 10.105 1.00 13.91 126 GLU A C 1
ATOM 799 O O . GLU A 1 104 ? 5.252 39.352 10.081 1.00 14.88 126 GLU A O 1
ATOM 805 N N . PHE A 1 105 ? 7.336 38.490 10.057 1.00 14.12 127 PHE A N 1
ATOM 806 C CA . PHE A 1 105 ? 8.006 39.796 9.907 1.00 14.39 127 PHE A CA 1
ATOM 807 C C . PHE A 1 105 ? 8.225 40.238 8.460 1.00 15.06 127 PHE A C 1
ATOM 808 O O . PHE A 1 105 ? 8.703 41.349 8.252 1.00 16.91 127 PHE A O 1
ATOM 816 N N . ASN A 1 106 ? 7.863 39.395 7.485 1.00 14.89 128 ASN A N 1
ATOM 817 C CA . ASN A 1 106 ? 8.267 39.643 6.079 1.00 15.78 128 ASN A CA 1
ATOM 818 C C . ASN A 1 106 ? 7.731 40.898 5.431 1.00 16.84 128 ASN A C 1
ATOM 819 O O . ASN A 1 106 ? 8.337 41.391 4.454 1.00 18.18 128 ASN A O 1
ATOM 824 N N . TYR A 1 107 ? 6.617 41.413 5.929 1.00 17.34 129 TYR A N 1
ATOM 825 C CA . TYR A 1 107 ? 5.976 42.549 5.314 1.00 17.73 129 TYR A CA 1
ATOM 826 C C . TYR A 1 107 ? 6.077 43.768 6.220 1.00 17.50 129 TYR A C 1
ATOM 827 O O . TYR A 1 107 ? 5.432 44.764 5.950 1.00 20.98 129 TYR A O 1
ATOM 836 N N . GLY A 1 108 ? 6.916 43.712 7.266 1.00 17.53 130 GLY A N 1
ATOM 837 C CA . GLY A 1 108 ? 7.103 44.807 8.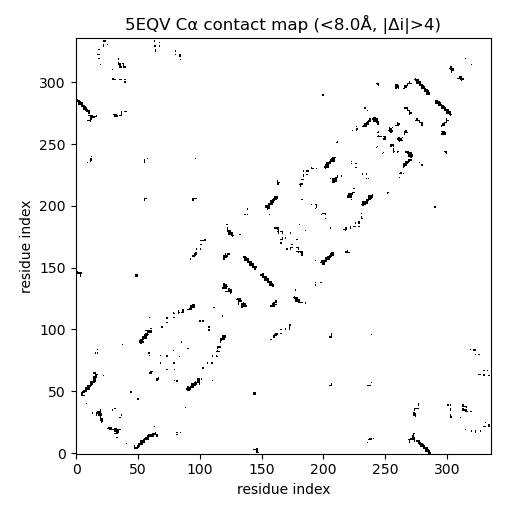174 1.00 16.66 130 GLY A CA 1
ATOM 838 C C . GLY A 1 108 ? 6.320 44.701 9.473 1.00 17.34 130 GLY A C 1
ATOM 839 O O . GLY A 1 108 ? 5.331 43.990 9.541 1.00 17.09 130 GLY A O 1
ATOM 840 N N . LEU A 1 109 ? 6.765 45.437 10.485 1.00 17.18 131 LEU A N 1
ATOM 841 C CA . LEU A 1 109 ? 6.090 45.426 11.789 1.00 18.17 131 LEU A CA 1
ATOM 842 C C . LEU A 1 109 ? 4.664 45.983 11.705 1.00 19.22 131 LEU A C 1
ATOM 843 O O . LEU A 1 109 ? 3.774 45.501 12.422 1.00 19.21 131 LEU A O 1
ATOM 848 N N . ASP A 1 110 ? 4.415 46.957 10.835 1.00 19.43 132 ASP A N 1
ATOM 849 C CA . ASP A 1 110 ? 3.054 47.518 10.743 1.00 21.05 132 ASP A CA 1
ATOM 850 C C . ASP A 1 110 ? 2.051 46.514 10.200 1.00 21.02 132 ASP A C 1
ATOM 851 O O . ASP A 1 110 ? 0.942 46.350 10.782 1.00 20.14 132 ASP A O 1
ATOM 856 N N . TYR A 1 111 ? 2.410 45.799 9.132 1.00 18.38 133 TYR A N 1
ATOM 857 C CA . TYR A 1 111 ? 1.549 44.777 8.579 1.00 18.88 133 TYR A CA 1
ATOM 858 C C . TYR A 1 111 ? 1.337 43.644 9.577 1.00 19.01 133 TYR A C 1
ATOM 859 O O . TYR A 1 111 ? 0.211 43.102 9.684 1.00 18.56 133 TYR A O 1
ATOM 868 N N . LEU A 1 112 ? 2.388 43.281 10.304 1.00 17.10 134 LEU A N 1
ATOM 869 C CA . LEU A 1 112 ? 2.244 42.262 11.339 1.00 17.07 134 LEU A CA 1
ATOM 870 C C . LEU A 1 112 ? 1.276 42.700 12.420 1.00 17.19 134 LEU A C 1
ATOM 871 O O . LEU A 1 112 ? 0.357 41.920 12.786 1.00 17.01 134 LEU A O 1
ATOM 876 N N . LYS A 1 113 ? 1.392 43.940 12.906 1.00 17.81 135 LYS A N 1
ATOM 877 C CA . LYS A 1 113 ? 0.489 44.418 13.958 1.00 20.39 135 LYS A CA 1
ATOM 878 C C . LYS A 1 113 ? -0.960 44.391 13.466 1.00 20.11 135 LYS A C 1
ATOM 879 O O . LYS A 1 113 ? -1.875 43.939 14.194 1.00 18.71 135 LYS A O 1
ATOM 885 N N . LYS A 1 114 ? -1.191 44.851 12.238 1.00 19.24 136 LYS A N 1
ATOM 886 C CA . LYS A 1 114 ? -2.541 44.833 11.668 1.00 21.31 136 LYS A CA 1
ATOM 887 C C . LYS A 1 114 ? -3.067 43.422 11.527 1.00 20.83 136 LYS A C 1
ATOM 888 O O . LYS A 1 114 ? -4.258 43.159 11.814 1.00 19.94 136 LYS A O 1
ATOM 894 N N . SER A 1 115 ? -2.219 42.500 11.071 1.00 18.04 137 SER A N 1
ATOM 895 C CA . SER A 1 115 ? -2.634 41.120 10.901 1.00 18.07 137 SER A CA 1
ATOM 896 C C . SER A 1 115 ? -3.021 40.532 12.224 1.00 17.25 137 SER A C 1
ATOM 897 O O . SER A 1 115 ? -4.109 39.944 12.342 1.00 17.20 137 SER A O 1
ATOM 900 N N . LEU A 1 116 ? -2.162 40.646 13.233 1.00 15.69 138 LEU A N 1
ATOM 901 C CA . LEU A 1 116 ? -2.468 40.045 14.522 1.00 15.85 138 LEU A CA 1
ATOM 902 C C . LEU A 1 116 ? -3.704 40.669 15.158 1.00 16.28 138 LEU A C 1
ATOM 903 O O . LEU A 1 116 ? -4.429 39.985 15.926 1.00 16.97 138 LEU A O 1
ATOM 908 N N . ALA A 1 117 ? -3.969 41.936 14.878 1.00 16.69 139 ALA A N 1
ATOM 909 C CA . ALA A 1 117 ? -5.150 42.595 15.465 1.00 16.82 139 ALA A CA 1
ATOM 910 C C . ALA A 1 117 ? -6.457 41.924 15.044 1.00 17.09 139 ALA A C 1
ATOM 911 O O . ALA A 1 117 ? -7.477 42.060 15.740 1.00 18.34 139 ALA A O 1
ATOM 913 N N . GLY A 1 118 ? -6.444 41.228 13.922 1.00 16.15 140 GLY A N 1
ATOM 914 C CA . GLY A 1 118 ? -7.644 40.503 13.494 1.00 16.77 140 GLY A CA 1
ATOM 915 C C . GLY A 1 118 ? -7.806 39.126 14.079 1.00 15.90 140 GLY A C 1
ATOM 916 O O . GLY A 1 118 ? -8.875 38.524 13.950 1.00 16.43 140 GLY A O 1
ATOM 917 N N . ALA A 1 119 ? -6.776 38.608 14.722 1.00 15.21 141 ALA A N 1
ATOM 918 C CA . ALA A 1 119 ? -6.856 37.285 15.351 1.00 15.24 141 ALA A CA 1
ATOM 919 C C . ALA A 1 119 ? -7.677 37.373 16.614 1.00 15.35 141 ALA A C 1
ATOM 920 O O . ALA A 1 119 ? -7.440 38.251 17.426 1.00 17.79 141 ALA A O 1
ATOM 922 N N . LYS A 1 120 ? -8.646 36.480 16.783 1.00 14.14 142 LYS A N 1
ATOM 923 C CA . LYS A 1 120 ? -9.486 36.412 18.007 1.00 14.43 142 LYS A CA 1
ATOM 924 C C . LYS A 1 120 ? -8.900 35.497 19.082 1.00 14.31 142 LYS A C 1
ATOM 925 O O . LYS A 1 120 ? -9.603 34.766 19.770 1.00 14.97 142 LYS A O 1
ATOM 931 N N . PHE A 1 121 ? -7.580 35.576 19.232 1.00 13.08 143 PHE A N 1
ATOM 932 C CA . PHE A 1 121 ? -6.853 34.874 20.270 1.00 13.01 143 PHE A CA 1
ATOM 933 C C . PHE A 1 121 ? -5.557 35.647 20.489 1.00 13.41 143 PHE A C 1
ATOM 934 O O . PHE A 1 121 ? -5.080 36.309 19.555 1.00 13.99 143 PHE A O 1
ATOM 942 N N . PRO A 1 122 ? -5.014 35.612 21.715 1.00 12.87 144 PRO A N 1
ATOM 943 C CA . PRO A 1 122 ? -3.831 36.375 22.010 1.00 12.84 144 PRO A CA 1
ATOM 944 C C . PRO A 1 122 ? -2.577 35.742 21.415 1.00 13.18 144 PRO A C 1
ATOM 945 O O . PRO A 1 122 ? -2.535 34.528 21.183 1.00 13.17 144 PRO A O 1
ATOM 949 N N . TYR A 1 123 ? -1.562 36.589 21.219 1.00 12.99 145 TYR A N 1
ATOM 950 C CA . TYR A 1 123 ? -0.250 36.197 20.726 1.00 12.69 145 TYR A CA 1
ATOM 951 C C . TYR A 1 123 ? 0.833 36.432 21.770 1.00 13.27 145 TYR A C 1
ATOM 952 O O . TYR A 1 123 ? 0.783 37.381 22.569 1.00 14.16 145 TYR A O 1
ATOM 961 N N . VAL A 1 124 ? 1.828 35.573 21.726 1.00 12.77 146 VAL A N 1
ATOM 962 C CA . VAL A 1 124 ? 3.020 35.688 22.570 1.00 13.19 146 VAL A CA 1
ATOM 963 C C . VAL A 1 124 ? 4.308 35.654 21.765 1.00 12.85 146 VAL A C 1
ATOM 964 O O . VAL A 1 124 ? 4.404 35.046 20.669 1.00 14.04 146 VAL A O 1
ATOM 968 N N . ASN A 1 125 ? 5.310 36.332 22.317 1.00 12.67 147 ASN A N 1
ATOM 969 C CA . ASN A 1 125 ? 6.712 36.229 21.892 1.00 12.41 147 ASN A CA 1
ATOM 970 C C . ASN A 1 125 ? 7.559 36.860 23.001 1.00 12.94 147 ASN A C 1
ATOM 971 O O . ASN A 1 125 ? 7.298 37.995 23.407 1.00 13.07 147 ASN A O 1
ATOM 976 N N . ALA A 1 126 ? 8.557 36.124 23.486 1.00 12.99 148 ALA A N 1
ATOM 977 C CA . ALA A 1 126 ? 9.381 36.613 24.585 1.00 12.99 148 ALA A CA 1
ATOM 978 C C . ALA A 1 126 ? 10.740 37.178 24.215 1.00 13.56 148 ALA A C 1
ATOM 979 O O . ALA A 1 126 ? 11.310 37.924 25.025 1.00 14.80 148 ALA A O 1
ATOM 981 N N . ASN A 1 127 ? 11.290 36.820 23.046 1.00 12.64 149 ASN A N 1
ATOM 982 C CA . ASN A 1 127 ? 12.672 37.179 22.758 1.00 12.94 149 ASN A CA 1
ATOM 983 C C . ASN A 1 127 ? 12.925 38.375 21.842 1.00 13.21 149 ASN A C 1
ATOM 984 O O . ASN A 1 127 ? 14.069 38.836 21.748 1.00 13.73 149 ASN A O 1
ATOM 989 N N . VAL A 1 128 ? 11.888 38.931 21.233 1.00 13.06 150 VAL A N 1
ATOM 990 C CA . VAL A 1 128 ? 12.032 40.141 20.410 1.00 13.66 150 VAL A CA 1
ATOM 991 C C . VAL A 1 128 ? 11.969 41.363 21.339 1.00 14.23 150 VAL A C 1
ATOM 992 O O . VAL A 1 128 ? 10.954 41.610 21.977 1.00 13.96 150 VAL A O 1
ATOM 996 N N . ILE A 1 129 ? 13.037 42.138 21.361 1.00 14.50 151 ILE A N 1
ATOM 997 C CA . ILE A 1 129 ? 13.204 43.291 22.228 1.00 15.06 151 ILE A CA 1
ATOM 998 C C . ILE A 1 129 ? 13.071 44.592 21.442 1.00 15.28 151 ILE A C 1
ATOM 999 O O . ILE A 1 129 ? 13.744 44.763 20.422 1.00 15.71 151 ILE A O 1
ATOM 1004 N N . ASP A 1 130 ? 12.240 45.519 21.916 1.00 15.80 152 ASP A N 1
ATOM 1005 C CA . ASP A 1 130 ? 12.087 46.843 21.286 1.00 16.85 152 ASP A CA 1
ATOM 1006 C C . ASP A 1 130 ? 13.337 47.675 21.600 1.00 18.11 152 ASP A C 1
ATOM 1007 O O . ASP A 1 130 ? 13.706 47.852 22.750 1.00 18.01 152 ASP A O 1
ATOM 1012 N N . VAL A 1 131 ? 14.022 48.157 20.574 1.00 17.38 153 VAL A N 1
ATOM 1013 C CA . VAL A 1 131 ? 15.200 48.979 20.755 1.00 19.16 153 VAL A CA 1
ATOM 1014 C C . VAL A 1 131 ? 14.921 50.227 21.597 1.00 21.08 153 VAL A C 1
ATOM 1015 O O . VAL A 1 131 ? 15.782 50.639 22.368 1.00 23.59 153 VAL A O 1
ATOM 1019 N N . LYS A 1 132 ? 13.725 50.795 21.468 1.00 21.71 154 LYS A N 1
ATOM 1020 C CA . LYS A 1 132 ? 13.413 52.042 22.174 1.00 24.35 154 LYS A CA 1
ATOM 1021 C C . LYS A 1 132 ? 13.199 51.873 23.646 1.00 25.28 154 LYS A C 1
ATOM 1022 O O . LYS A 1 132 ? 13.486 52.789 24.427 1.00 29.42 154 LYS A O 1
ATOM 1028 N N . THR A 1 133 ? 12.717 50.713 24.047 1.00 22.05 155 THR A N 1
ATOM 1029 C CA . THR A 1 133 ? 12.448 50.470 25.460 1.00 22.28 155 THR A CA 1
ATOM 1030 C C . THR A 1 133 ? 13.421 49.530 26.122 1.00 22.82 155 THR A C 1
ATOM 1031 O O . THR A 1 133 ? 13.514 49.520 27.354 1.00 23.51 155 THR A O 1
ATOM 1035 N N . GLY A 1 134 ? 14.127 48.700 25.345 1.00 20.61 156 GLY A N 1
ATOM 1036 C CA . GLY A 1 134 ? 14.964 47.658 25.920 1.00 20.55 156 GLY A CA 1
ATOM 1037 C C . GLY A 1 134 ? 14.194 46.517 26.568 1.00 19.95 156 GLY A C 1
ATOM 1038 O O . GLY A 1 134 ? 14.795 45.685 27.261 1.00 22.24 156 GLY A O 1
ATOM 1039 N N A LYS A 1 135 ? 12.875 46.483 26.342 0.50 19.97 157 LYS A N 1
ATOM 1040 N N B LYS A 1 135 ? 12.884 46.467 26.321 0.50 20.18 157 LYS A N 1
ATOM 1041 C CA A LYS A 1 135 ? 11.980 45.468 26.908 0.50 19.78 157 LYS A CA 1
ATOM 1042 C CA B LYS A 1 135 ? 12.001 45.447 26.881 0.50 20.10 157 LYS A CA 1
ATOM 1043 C C A LYS A 1 135 ? 11.253 44.742 25.760 0.50 18.54 157 LYS A C 1
ATOM 1044 C C B LYS A 1 135 ? 11.258 44.732 25.746 0.50 18.72 157 LYS A C 1
ATOM 1045 O O A LYS A 1 135 ? 11.251 45.232 24.617 0.50 17.54 157 LYS A O 1
ATOM 1046 O O B LYS A 1 135 ? 11.248 45.218 24.603 0.50 17.61 157 LYS A O 1
ATOM 1057 N N . PRO A 1 136 ? 10.628 43.590 26.042 1.00 17.71 158 PRO A N 1
ATOM 1058 C CA . PRO A 1 136 ? 9.919 42.868 24.975 1.00 16.49 158 PRO A CA 1
ATOM 1059 C C . PRO A 1 136 ? 8.931 43.734 24.188 1.00 15.82 158 PRO A C 1
ATOM 1060 O O . PRO A 1 136 ? 8.187 44.528 24.770 1.00 16.73 158 PRO A O 1
ATOM 1064 N N . LEU A 1 137 ? 8.928 43.581 22.862 1.00 14.86 159 LEU A N 1
ATOM 1065 C CA . LEU A 1 137 ? 7.972 44.271 22.007 1.00 15.17 159 LEU A CA 1
ATOM 1066 C C . LEU A 1 137 ? 6.571 43.675 22.105 1.00 15.29 159 LEU A C 1
ATOM 1067 O O . LEU A 1 137 ? 5.578 44.400 22.019 1.00 16.40 159 LEU A O 1
ATOM 1072 N N . PHE A 1 138 ? 6.517 42.366 22.314 1.00 14.27 160 PHE A N 1
ATOM 1073 C CA . PHE A 1 138 ? 5.270 41.602 22.383 1.00 14.18 160 PHE A CA 1
ATOM 1074 C C . PHE A 1 138 ? 5.045 41.135 23.811 1.00 15.10 160 PHE A C 1
ATOM 1075 O O . PHE A 1 138 ? 5.798 41.511 24.710 1.00 16.50 160 PHE A O 1
ATOM 1083 N N . GLN A 1 139 ? 3.993 40.374 24.031 1.00 14.88 161 GLN A N 1
ATOM 1084 C CA . GLN A 1 139 ? 3.700 39.802 25.331 1.00 15.60 161 GLN A CA 1
ATOM 1085 C C . GLN A 1 139 ? 4.549 38.546 25.510 1.00 14.51 161 GLN A C 1
ATOM 1086 O O . GLN A 1 139 ? 4.359 37.587 24.788 1.00 14.05 161 GLN A O 1
ATOM 1092 N N . PRO A 1 140 ? 5.483 38.512 26.478 1.00 14.07 162 PRO A N 1
ATOM 1093 C CA . PRO A 1 140 ? 6.381 37.340 26.550 1.00 14.19 162 PRO A CA 1
ATOM 1094 C C . PRO A 1 140 ? 5.688 36.037 26.877 1.00 14.22 162 PRO A C 1
ATOM 1095 O O . PRO A 1 140 ? 5.981 35.010 26.275 1.00 14.77 162 PRO A O 1
ATOM 1099 N N . TYR A 1 141 ? 4.732 36.093 27.805 1.00 14.01 163 TYR A N 1
ATOM 1100 C CA . TYR A 1 141 ? 3.968 34.903 28.186 1.00 13.66 163 TYR A CA 1
ATOM 1101 C C . TYR A 1 141 ? 2.585 35.325 28.671 1.00 13.91 163 TYR A C 1
ATOM 1102 O O . TYR A 1 141 ? 2.375 36.491 29.010 1.00 14.63 163 TYR A O 1
ATOM 1111 N N . LEU A 1 142 ? 1.672 34.362 28.726 1.00 13.16 164 LEU A N 1
ATOM 1112 C CA . LEU A 1 142 ? 0.359 34.549 29.334 1.00 14.35 164 LEU A CA 1
ATOM 1113 C C . LEU A 1 142 ? 0.089 33.349 30.229 1.00 14.92 164 LEU A C 1
ATOM 1114 O O . LEU A 1 142 ? 0.391 32.213 29.831 1.00 15.14 164 LEU A O 1
ATOM 1119 N N . ILE A 1 143 ? -0.521 33.592 31.386 1.00 14.27 165 ILE A N 1
ATOM 1120 C CA . ILE A 1 143 ? -1.024 32.515 32.264 1.00 15.21 165 ILE A CA 1
ATOM 1121 C C . ILE A 1 143 ? -2.533 32.605 32.143 1.00 14.86 165 ILE A C 1
ATOM 1122 O O . ILE A 1 143 ? -3.132 33.632 32.504 1.00 15.47 165 ILE A O 1
ATOM 1127 N N . ILE A 1 144 ? -3.111 31.536 31.607 1.00 14.15 166 ILE A N 1
ATOM 1128 C CA . ILE A 1 144 ? -4.527 31.494 31.247 1.00 14.97 166 ILE A CA 1
ATOM 1129 C C . ILE A 1 144 ? -5.305 30.465 32.097 1.00 16.43 166 ILE A C 1
ATOM 1130 O O . ILE A 1 144 ? -5.068 29.270 31.980 1.00 16.25 166 ILE A O 1
ATOM 1135 N N . ASP A 1 145 ? -6.193 30.946 32.980 1.00 15.95 167 ASP A N 1
ATOM 1136 C CA . ASP A 1 145 ? -7.047 30.079 33.771 1.00 16.72 167 ASP A CA 1
ATOM 1137 C C . ASP A 1 145 ? -7.900 29.278 32.795 1.00 17.01 167 ASP A C 1
ATOM 1138 O O . ASP A 1 145 ? -8.536 29.847 31.873 1.00 17.02 167 ASP A O 1
ATOM 1143 N N . THR A 1 146 ? -7.913 27.964 32.977 1.00 16.14 168 THR A N 1
ATOM 1144 C CA . THR A 1 146 ? -8.544 27.047 32.042 1.00 17.14 168 THR A CA 1
ATOM 1145 C C . THR A 1 146 ? -9.373 26.007 32.826 1.00 17.66 168 THR A C 1
ATOM 1146 O O . THR A 1 146 ? -8.817 25.224 33.589 1.00 17.40 168 THR A O 1
ATOM 1150 N N . PRO A 1 147 ? -10.699 25.991 32.650 1.00 18.49 169 PRO A N 1
ATOM 1151 C CA . PRO A 1 147 ? -11.496 24.980 33.353 1.00 19.42 169 PRO A CA 1
ATOM 1152 C C . PRO A 1 147 ? -11.247 23.602 32.786 1.00 18.40 169 PRO A C 1
ATOM 1153 O O . PRO A 1 147 ? -11.179 23.443 31.552 1.00 19.69 169 PRO A O 1
ATOM 1157 N N . VAL A 1 148 ? -11.073 22.612 33.666 1.00 18.34 170 VAL A N 1
ATOM 1158 C CA . VAL A 1 148 ? -10.885 21.230 33.282 1.00 17.32 170 VAL A CA 1
ATOM 1159 C C . VAL A 1 148 ? -11.737 20.322 34.172 1.00 18.47 170 VAL A C 1
ATOM 1160 O O . VAL A 1 148 ? -12.088 20.713 35.291 1.00 21.65 170 VAL A O 1
ATOM 1164 N N . LYS A 1 149 ? -12.084 19.162 33.649 1.00 17.45 171 LYS A N 1
ATOM 1165 C CA . LYS A 1 149 ? -12.802 18.153 34.401 1.00 17.87 171 LYS A CA 1
ATOM 1166 C C . LYS A 1 149 ? -11.892 16.973 34.641 1.00 18.06 171 LYS A C 1
ATOM 1167 O O . LYS A 1 149 ? -11.190 16.516 33.750 1.00 17.46 171 LYS A O 1
ATOM 1173 N N . ASP A 1 150 ? -11.880 16.474 35.879 1.00 18.30 172 ASP A N 1
ATOM 1174 C CA . ASP A 1 150 ? -11.103 15.276 36.204 1.00 19.16 172 ASP A CA 1
ATOM 1175 C C . ASP A 1 150 ? -11.849 14.002 35.765 1.00 19.44 172 ASP A C 1
ATOM 1176 O O . ASP A 1 150 ? -12.951 14.080 35.194 1.00 19.37 172 ASP A O 1
ATOM 1181 N N . ARG A 1 151 ? -11.262 12.831 36.019 1.00 19.84 173 ARG A N 1
ATOM 1182 C CA . ARG A 1 151 ? -11.808 11.563 35.547 1.00 21.06 173 ARG A CA 1
ATOM 1183 C C . ARG A 1 151 ? -13.100 11.170 36.219 1.00 23.99 173 ARG A C 1
ATOM 1184 O O . ARG A 1 151 ? -13.802 10.294 35.706 1.00 29.15 173 ARG A O 1
ATOM 1192 N N . ASP A 1 152 ? -13.392 11.791 37.353 1.00 22.37 174 ASP A N 1
ATOM 1193 C CA . ASP A 1 152 ? -14.660 11.602 38.072 1.00 24.99 174 ASP A CA 1
ATOM 1194 C C . ASP A 1 152 ? -15.724 12.613 37.634 1.00 24.95 174 ASP A C 1
ATOM 1195 O O . ASP A 1 152 ? -16.866 12.584 38.143 1.00 26.81 174 ASP A O 1
ATOM 1200 N N . GLY A 1 153 ? -15.365 13.521 36.724 1.00 23.07 175 GLY A N 1
ATOM 1201 C CA . GLY A 1 153 ? -16.264 14.557 36.268 1.00 23.00 175 GLY A CA 1
ATOM 1202 C C . GLY A 1 153 ? -16.287 15.835 37.103 1.00 23.28 175 GLY A C 1
ATOM 1203 O O . GLY A 1 153 ? -17.091 16.711 36.821 1.00 25.30 175 GLY A O 1
ATOM 1204 N N . LYS A 1 154 ? -15.407 15.966 38.104 1.00 22.95 176 LYS A N 1
ATOM 1205 C CA . LYS A 1 154 ? -15.342 17.185 38.917 1.00 23.09 176 LYS A CA 1
ATOM 1206 C C . LYS A 1 154 ? -14.525 18.308 38.218 1.00 22.22 176 LYS A C 1
ATOM 1207 O O . LYS A 1 154 ? -13.494 18.036 37.619 1.00 20.14 176 LYS A O 1
ATOM 1213 N N A SER A 1 155 ? -14.980 19.545 38.345 0.60 22.46 177 SER A N 1
ATOM 1214 N N B SER A 1 155 ? -14.965 19.553 38.392 0.40 22.46 177 SER A N 1
ATOM 1215 C CA A SER A 1 155 ? -14.302 20.687 37.746 0.60 22.45 177 SER A CA 1
ATOM 1216 C CA B SER A 1 155 ? -14.337 20.726 37.778 0.40 22.47 177 SER A CA 1
ATOM 1217 C C A SER A 1 155 ? -13.139 21.221 38.599 0.60 21.13 177 SER A C 1
ATOM 1218 C C B SER A 1 155 ? -13.195 21.351 38.603 0.40 21.31 177 SER A C 1
ATOM 1219 O O A SER A 1 155 ? -13.161 21.161 39.845 0.60 21.95 177 SER A O 1
ATOM 1220 O O B SER A 1 155 ? -13.297 21.508 39.838 0.40 21.59 177 SER A O 1
ATOM 1225 N N . HIS A 1 156 ? -12.126 21.733 37.902 1.00 19.79 178 HIS A N 1
ATOM 1226 C CA . HIS A 1 156 ? -10.954 22.386 38.500 1.00 20.30 178 HI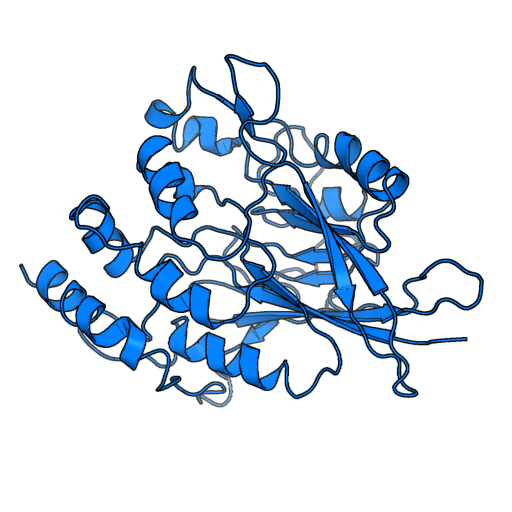S A CA 1
ATOM 1227 C C . HIS A 1 156 ? -10.515 23.541 37.593 1.00 21.03 178 HIS A C 1
ATOM 1228 O O . HIS A 1 156 ? -10.812 23.548 36.414 1.00 21.44 178 HIS A O 1
ATOM 1235 N N . ASN A 1 157 ? -9.812 24.504 38.166 1.00 20.42 179 ASN A N 1
ATOM 1236 C CA . ASN A 1 157 ? -9.169 25.577 37.428 1.00 21.34 179 ASN A CA 1
ATOM 1237 C C . ASN A 1 157 ? -7.694 25.231 37.293 1.00 20.82 179 ASN A C 1
ATOM 1238 O O . ASN A 1 157 ? -6.991 25.092 38.306 1.00 23.38 179 ASN A O 1
ATOM 1243 N N . LEU A 1 158 ? -7.218 25.107 36.069 1.00 18.63 180 LEU A N 1
ATOM 1244 C CA . LEU A 1 158 ? -5.821 24.851 35.811 1.00 18.05 180 LEU A CA 1
ATOM 1245 C C . LEU A 1 158 ? -5.220 26.118 35.179 1.00 17.52 180 LEU A C 1
ATOM 1246 O O . LEU A 1 158 ? -5.758 26.631 34.198 1.00 17.26 180 LEU A O 1
ATOM 1251 N N . ARG A 1 159 ? -4.130 26.629 35.736 1.00 16.50 181 ARG A N 1
ATOM 1252 C CA . ARG A 1 159 ? -3.494 27.854 35.215 1.00 16.15 181 ARG A CA 1
ATOM 1253 C C . ARG A 1 159 ? -2.388 27.466 34.256 1.00 16.59 181 ARG A C 1
ATOM 1254 O O . ARG A 1 159 ? -1.329 26.979 34.664 1.00 16.63 181 ARG A O 1
ATOM 1262 N N . ILE A 1 160 ? -2.673 27.597 32.969 1.00 14.94 182 ILE A N 1
ATOM 1263 C CA . ILE A 1 160 ? -1.721 27.158 31.940 1.00 14.70 182 ILE A CA 1
ATOM 1264 C C . ILE A 1 160 ? -0.924 28.345 31.424 1.00 14.94 182 ILE A C 1
ATOM 1265 O O . ILE A 1 160 ? -1.509 29.332 30.934 1.00 14.89 182 ILE A O 1
ATOM 1270 N N . GLY A 1 161 ? 0.396 28.271 31.561 1.00 14.66 183 GLY A N 1
ATOM 1271 C CA . GLY A 1 161 ? 1.268 29.319 31.064 1.00 14.05 183 GLY A CA 1
ATOM 1272 C C . GLY A 1 161 ? 1.773 28.972 29.689 1.00 14.35 183 GLY A C 1
ATOM 1273 O O . GLY A 1 161 ? 2.142 27.816 29.430 1.00 16.17 183 GLY A O 1
ATOM 1274 N N . TYR A 1 162 ? 1.822 29.964 28.813 1.00 13.17 184 TYR A N 1
ATOM 1275 C CA . TYR A 1 162 ? 2.294 29.803 27.437 1.00 12.89 184 TYR A CA 1
ATOM 1276 C C . TYR A 1 162 ? 3.355 30.863 27.171 1.00 12.83 184 TYR A C 1
ATOM 1277 O O . TYR A 1 162 ? 3.162 32.040 27.513 1.00 13.47 184 TYR A O 1
ATOM 1286 N N . ILE A 1 163 ? 4.481 30.447 26.590 1.00 11.95 185 ILE A N 1
ATOM 1287 C CA . ILE A 1 163 ? 5.604 31.340 26.266 1.00 12.32 185 ILE A CA 1
ATOM 1288 C C . ILE A 1 163 ? 6.069 31.041 24.849 1.00 12.27 185 ILE A C 1
ATOM 1289 O O . ILE A 1 163 ? 6.202 29.888 24.482 1.00 13.19 185 ILE A O 1
ATOM 1294 N N . GLY A 1 164 ? 6.324 32.103 24.076 1.00 12.20 186 GLY A N 1
ATOM 1295 C CA . GLY A 1 164 ? 6.692 31.995 22.646 1.00 12.14 186 GLY A CA 1
ATOM 1296 C C . GLY A 1 164 ? 8.081 32.462 22.313 1.00 12.22 186 GLY A C 1
ATOM 1297 O O . GLY A 1 164 ? 8.655 33.289 23.037 1.00 12.55 186 GLY A O 1
ATOM 1298 N N . PHE A 1 165 ? 8.627 31.948 21.216 1.00 12.46 187 PHE A N 1
ATOM 1299 C CA . PHE A 1 165 ? 9.973 32.295 20.781 1.00 12.50 187 PHE A CA 1
ATOM 1300 C C . PHE A 1 165 ? 10.065 32.241 19.274 1.00 12.39 187 PHE A C 1
ATOM 1301 O O . PHE A 1 165 ? 9.385 31.432 18.620 1.00 12.67 187 PHE A O 1
ATOM 1309 N N . VAL A 1 166 ? 10.980 33.048 18.740 1.00 12.26 188 VAL A N 1
ATOM 1310 C CA . VAL A 1 166 ? 11.262 33.084 17.290 1.00 12.48 188 VAL A CA 1
ATOM 1311 C C . VAL A 1 166 ? 12.793 33.000 17.099 1.00 13.27 188 VAL A C 1
ATOM 1312 O O . VAL A 1 166 ? 13.536 33.357 18.011 1.00 13.25 188 VAL A O 1
ATOM 1316 N N . PRO A 1 167 ? 13.274 32.540 15.925 1.00 13.38 189 PRO A N 1
ATOM 1317 C CA . PRO A 1 167 ? 14.733 32.487 15.773 1.00 14.05 189 PRO A CA 1
ATOM 1318 C C . PRO A 1 167 ? 15.396 33.871 15.734 1.00 14.67 189 PRO A C 1
ATOM 1319 O O . PRO A 1 167 ? 14.861 34.790 15.096 1.00 14.35 189 PRO A O 1
ATOM 1323 N N . PRO A 1 168 ? 16.572 34.002 16.382 1.00 14.22 190 PRO A N 1
ATOM 1324 C CA . PRO A 1 168 ? 17.287 35.283 16.320 1.00 15.25 190 PRO A CA 1
ATOM 1325 C C . PRO A 1 168 ? 17.685 35.677 14.905 1.00 15.07 190 PRO A C 1
ATOM 1326 O O . PRO A 1 168 ? 17.921 36.865 14.645 1.00 15.18 190 PRO A O 1
ATOM 1330 N N . GLN A 1 169 ? 17.726 34.711 13.998 1.00 14.73 191 GLN A N 1
ATOM 1331 C CA . GLN A 1 169 ? 18.094 34.951 12.622 1.00 15.50 191 GLN A CA 1
ATOM 1332 C C . GLN A 1 169 ? 17.099 35.808 11.856 1.00 15.20 191 GLN A C 1
ATOM 1333 O O . GLN A 1 169 ? 17.424 36.247 10.755 1.00 15.70 191 GLN A O 1
ATOM 1339 N N . VAL A 1 170 ? 15.957 36.140 12.451 1.00 14.46 192 VAL A N 1
ATOM 1340 C CA . VAL A 1 170 ? 15.066 37.117 11.799 1.00 14.26 192 VAL A CA 1
ATOM 1341 C C . VAL A 1 170 ? 15.820 38.438 11.564 1.00 14.23 192 VAL A C 1
ATOM 1342 O O . VAL A 1 170 ? 15.470 39.201 10.664 1.00 14.52 192 VAL A O 1
ATOM 1346 N N . MET A 1 171 ? 16.834 38.737 12.375 1.00 14.10 193 MET A N 1
ATOM 1347 C CA . MET A 1 171 ? 17.602 39.973 12.186 1.00 14.77 193 MET A CA 1
ATOM 1348 C C . MET A 1 171 ? 18.325 40.046 10.866 1.00 15.42 193 MET A C 1
ATOM 1349 O O . MET A 1 171 ? 18.650 41.129 10.398 1.00 16.40 193 MET A O 1
ATOM 1354 N N . ILE A 1 172 ? 18.620 38.889 10.301 1.00 16.37 194 ILE A N 1
ATOM 1355 C CA . ILE A 1 172 ? 19.241 38.805 8.966 1.00 18.00 194 ILE A CA 1
ATOM 1356 C C . ILE A 1 172 ? 18.159 38.651 7.915 1.00 17.22 194 ILE A C 1
ATOM 1357 O O . ILE A 1 172 ? 18.147 39.387 6.923 1.00 18.01 194 ILE A O 1
ATOM 1362 N N . TRP A 1 173 ? 17.256 37.698 8.120 1.00 15.85 195 TRP A N 1
ATOM 1363 C CA . TRP A 1 173 ? 16.209 37.421 7.138 1.00 16.80 195 TRP A CA 1
ATOM 1364 C C . TRP A 1 173 ? 15.293 38.597 6.876 1.00 17.00 195 TRP A C 1
ATOM 1365 O O . TRP A 1 173 ? 14.807 38.774 5.737 1.00 18.78 195 TRP A O 1
ATOM 1376 N N . ASP A 1 174 ? 15.087 39.423 7.897 1.00 15.38 196 ASP A N 1
ATOM 1377 C CA . ASP A 1 174 ? 14.264 40.621 7.792 1.00 15.12 196 ASP A CA 1
ATOM 1378 C C . ASP A 1 174 ? 15.048 41.852 8.272 1.00 14.93 196 ASP A C 1
ATOM 1379 O O . ASP A 1 174 ? 14.524 42.733 8.940 1.00 14.30 196 ASP A O 1
ATOM 1384 N N . LYS A 1 175 ? 16.298 41.926 7.828 1.00 14.33 197 LYS A N 1
ATOM 1385 C CA . LYS A 1 175 ? 17.182 43.051 8.177 1.00 14.23 197 LYS A CA 1
ATOM 1386 C C . LYS A 1 175 ? 16.519 44.395 7.917 1.00 13.93 197 LYS A C 1
ATOM 1387 O O . LYS A 1 175 ? 16.509 45.284 8.791 1.00 14.63 197 LYS A O 1
ATOM 1393 N N . ALA A 1 176 ? 16.008 44.622 6.695 1.00 13.96 198 ALA A N 1
ATOM 1394 C CA . ALA A 1 176 ? 15.395 45.915 6.434 1.00 14.25 198 ALA A CA 1
ATOM 1395 C C . ALA A 1 176 ? 14.275 46.284 7.402 1.00 14.45 198 ALA A C 1
ATOM 1396 O O . ALA A 1 176 ? 14.173 47.449 7.828 1.00 15.52 198 ALA A O 1
ATOM 1398 N N . ASN A 1 177 ? 13.440 45.315 7.712 1.00 14.62 199 ASN A N 1
ATOM 1399 C CA . ASN A 1 177 ? 12.275 45.575 8.538 1.00 15.05 199 ASN A CA 1
ATOM 1400 C C . ASN A 1 177 ? 12.573 45.649 10.031 1.00 16.24 199 ASN A C 1
ATOM 1401 O O . ASN A 1 177 ? 11.764 46.206 10.787 1.00 17.63 199 ASN A O 1
ATOM 1406 N N . LEU A 1 178 ? 13.695 45.062 10.463 1.00 14.30 200 LEU A N 1
ATOM 1407 C CA . LEU A 1 178 ? 13.995 44.914 11.895 1.00 14.29 200 LEU A CA 1
ATOM 1408 C C . LEU A 1 178 ? 15.236 45.593 12.413 1.00 14.61 200 LEU A C 1
ATOM 1409 O O . LEU A 1 178 ? 15.277 45.963 13.592 1.00 15.50 200 LEU A O 1
ATOM 1414 N N . SER A 1 179 ? 16.268 45.748 11.582 1.00 14.57 201 SER A N 1
ATOM 1415 C CA . SER A 1 179 ? 17.548 46.277 12.075 1.00 14.54 201 SER A CA 1
ATOM 1416 C C . SER A 1 179 ? 17.388 47.709 12.542 1.00 15.66 201 SER A C 1
ATOM 1417 O O . SER A 1 179 ? 16.884 48.556 11.803 1.00 16.99 201 SER A O 1
ATOM 1420 N N . GLY A 1 180 ? 17.750 47.979 13.791 1.00 15.01 202 GLY A N 1
ATOM 1421 C CA . GLY A 1 180 ? 17.557 49.299 14.383 1.00 15.48 202 GLY A CA 1
ATOM 1422 C C . GLY A 1 180 ? 16.194 49.500 15.044 1.00 16.26 202 GLY A C 1
ATOM 1423 O O . GLY A 1 180 ? 15.983 50.538 15.680 1.00 17.22 202 GLY A O 1
ATOM 1424 N N A LYS A 1 181 ? 15.282 48.541 14.893 0.50 16.17 203 LYS A N 1
ATOM 1425 N N B LYS A 1 181 ? 15.294 48.543 14.897 0.50 16.05 203 LYS A N 1
ATOM 1426 C CA A LYS A 1 181 ? 13.933 48.604 15.499 0.50 16.34 203 LYS A CA 1
ATOM 1427 C CA B LYS A 1 181 ? 13.964 48.608 15.501 0.50 16.17 203 LYS A CA 1
ATOM 1428 C C A LYS A 1 181 ? 13.738 47.586 16.610 0.50 15.67 203 LYS A C 1
ATOM 1429 C C B LYS A 1 181 ? 13.845 47.636 16.657 0.50 15.65 203 LYS A C 1
ATOM 1430 O O A LYS A 1 181 ? 13.016 47.860 17.580 0.50 16.17 203 LYS A O 1
ATOM 1431 O O B LYS A 1 181 ? 13.319 48.008 17.729 0.50 16.22 203 LYS A O 1
ATOM 1442 N N . VAL A 1 182 ? 14.348 46.411 16.461 1.00 15.27 204 VAL A N 1
ATOM 1443 C CA . VAL A 1 182 ? 14.327 45.378 17.499 1.00 14.69 204 VAL A CA 1
ATOM 1444 C C . VAL A 1 182 ? 15.684 44.680 17.520 1.00 15.30 204 VAL A C 1
ATOM 1445 O O . VAL A 1 182 ? 16.489 44.830 16.611 1.00 15.51 204 VAL A O 1
ATOM 1449 N N . THR A 1 183 ? 15.917 43.937 18.592 1.00 15.34 205 THR A N 1
ATOM 1450 C CA . THR A 1 183 ? 16.956 42.922 18.652 1.00 15.44 205 THR A CA 1
ATOM 1451 C C . THR A 1 183 ? 16.248 41.629 19.104 1.00 14.84 205 THR A C 1
ATOM 1452 O O . THR A 1 183 ? 15.092 41.677 19.558 1.00 14.85 205 THR A O 1
ATOM 1456 N N . VAL A 1 184 ? 16.911 40.497 18.949 1.00 14.44 206 VAL A N 1
ATOM 1457 C CA . VAL A 1 184 ? 16.302 39.207 19.304 1.00 15.05 206 VAL A CA 1
ATOM 1458 C C . VAL A 1 184 ? 17.281 38.392 20.125 1.00 15.96 206 VAL A C 1
ATOM 1459 O O . VAL A 1 184 ? 18.398 38.056 19.661 1.00 18.32 206 VAL A O 1
ATOM 1463 N N . ASN A 1 185 ? 16.881 38.093 21.354 1.00 14.94 207 ASN A N 1
ATOM 1464 C CA . ASN A 1 185 ? 17.748 37.363 22.281 1.00 14.82 207 ASN A CA 1
ATOM 1465 C C . ASN A 1 185 ? 17.694 35.853 22.040 1.00 14.93 207 ASN A C 1
ATOM 1466 O O . ASN A 1 185 ? 16.742 35.306 21.455 1.00 14.59 207 ASN A O 1
ATOM 1471 N N . ASP A 1 186 ? 18.744 35.195 22.497 1.00 15.37 208 ASP A N 1
ATOM 1472 C CA . ASP A 1 186 ? 18.840 33.742 22.443 1.00 15.48 208 ASP A CA 1
ATOM 1473 C C . ASP A 1 186 ? 17.575 33.078 23.036 1.00 14.92 208 ASP A C 1
ATOM 1474 O O . ASP A 1 186 ? 17.073 33.454 24.098 1.00 14.11 208 ASP A O 1
ATOM 1479 N N . ILE A 1 187 ? 17.107 32.034 22.370 1.00 13.94 209 ILE A N 1
ATOM 1480 C CA . ILE A 1 187 ? 15.902 31.326 22.793 1.00 14.25 209 ILE A CA 1
ATOM 1481 C C . ILE A 1 187 ? 16.057 30.722 24.193 1.00 14.16 209 ILE A C 1
ATOM 1482 O O . ILE A 1 187 ? 15.195 30.937 25.051 1.00 14.11 209 ILE A O 1
ATOM 1487 N N . THR A 1 188 ? 17.134 29.965 24.418 1.00 14.60 210 THR A N 1
ATOM 1488 C CA . THR A 1 188 ? 17.295 29.270 25.701 1.00 15.53 210 THR A CA 1
ATOM 1489 C C . THR A 1 188 ? 17.488 30.271 26.843 1.00 16.06 210 THR A C 1
ATOM 1490 O O . THR A 1 188 ? 16.885 30.120 27.921 1.00 16.27 210 THR A O 1
ATOM 1494 N N A GLU A 1 189 ? 18.325 31.293 26.653 0.50 15.81 211 GLU A N 1
ATOM 1495 N N B GLU A 1 189 ? 18.319 31.278 26.621 0.50 16.42 211 GLU A N 1
ATOM 1496 C CA A GLU A 1 189 ? 18.474 32.313 27.701 0.50 16.97 211 GLU A CA 1
ATOM 1497 C CA B GLU A 1 189 ? 18.514 32.345 27.591 0.50 18.27 211 GLU A CA 1
ATOM 1498 C C A GLU A 1 189 ? 17.129 32.951 28.013 0.50 16.13 211 GLU A C 1
ATOM 1499 C C B GLU A 1 189 ? 17.196 33.019 27.974 0.50 16.90 211 GLU A C 1
ATOM 1500 O O A GLU A 1 189 ? 16.793 33.162 29.171 0.50 16.22 211 GLU A O 1
ATOM 1501 O O B GLU A 1 189 ? 16.964 33.338 29.137 0.50 17.52 211 GLU A O 1
ATOM 1512 N N . THR A 1 190 ? 16.327 33.215 26.987 1.00 14.91 212 THR A N 1
ATOM 1513 C CA . THR A 1 190 ? 15.022 33.832 27.226 1.00 14.94 212 THR A CA 1
ATOM 1514 C C . THR A 1 190 ? 14.137 32.922 28.100 1.00 14.72 212 THR A C 1
ATOM 1515 O O . THR A 1 190 ? 13.440 33.374 28.982 1.00 15.21 212 THR A O 1
ATOM 1519 N N . ALA A 1 191 ? 14.156 31.631 27.816 1.00 14.97 213 ALA A N 1
ATOM 1520 C CA . ALA A 1 191 ? 13.374 30.702 28.631 1.00 15.21 213 ALA A CA 1
ATOM 1521 C C . ALA A 1 191 ? 13.866 30.683 30.060 1.00 16.03 213 ALA A C 1
ATOM 1522 O O . ALA A 1 191 ? 13.072 30.630 31.008 1.00 16.19 213 ALA A O 1
ATOM 1524 N N . LYS A 1 192 ? 15.180 30.695 30.240 1.00 16.33 214 LYS A N 1
ATOM 1525 C CA . LYS A 1 192 ? 15.720 30.676 31.631 1.00 17.44 214 LYS A CA 1
ATOM 1526 C C . LYS A 1 192 ? 15.327 31.926 32.399 1.00 18.00 214 LYS A C 1
ATOM 1527 O O . LYS A 1 192 ? 15.200 31.876 33.619 1.00 19.64 214 LYS A O 1
ATOM 1533 N N . LYS A 1 193 ? 15.132 33.035 31.699 1.00 17.62 215 LYS A N 1
ATOM 1534 C CA . LYS A 1 193 ? 14.736 34.290 32.342 1.00 18.69 215 LYS A CA 1
ATOM 1535 C C . LYS A 1 193 ? 13.277 34.229 32.774 1.00 18.51 215 LYS A C 1
ATOM 1536 O O . LYS A 1 193 ? 12.950 34.525 33.933 1.00 21.77 215 LYS A O 1
ATOM 1542 N N . TRP A 1 194 ? 12.397 33.762 31.898 1.00 15.66 216 TRP A N 1
ATOM 1543 C CA . TRP A 1 194 ? 10.990 33.905 32.147 1.00 15.81 216 TRP A CA 1
ATOM 1544 C C . TRP A 1 194 ? 10.289 32.735 32.811 1.00 16.10 216 TRP A C 1
ATOM 1545 O O . TRP A 1 194 ? 9.301 32.934 33.501 1.00 16.30 216 TRP A O 1
ATOM 1556 N N . VAL A 1 195 ? 10.708 31.511 32.528 1.00 15.42 217 VAL A N 1
ATOM 1557 C CA . VAL A 1 195 ? 10.009 30.349 33.104 1.00 15.92 217 VAL A CA 1
ATOM 1558 C C . VAL A 1 195 ? 9.936 30.395 34.652 1.00 16.33 217 VAL A C 1
ATOM 1559 O O . VAL A 1 195 ? 8.878 30.103 35.212 1.00 16.57 217 VAL A O 1
ATOM 1563 N N . PRO A 1 196 ? 11.043 30.712 35.349 1.00 17.55 218 PRO A N 1
ATOM 1564 C CA . PRO A 1 196 ? 10.905 30.817 36.806 1.00 18.98 218 PRO A CA 1
ATOM 1565 C C . PRO A 1 196 ? 9.843 31.834 37.237 1.00 19.18 218 PRO A C 1
ATOM 1566 O O . PRO A 1 196 ? 9.083 31.561 38.171 1.00 19.65 218 PRO A O 1
ATOM 1570 N N . GLU A 1 197 ? 9.751 32.967 36.531 1.00 18.31 219 GLU A N 1
ATOM 1571 C CA . GLU A 1 197 ? 8.716 33.954 36.844 1.00 18.62 219 GLU A CA 1
ATOM 1572 C C . GLU A 1 197 ? 7.311 33.393 36.603 1.00 17.99 219 GLU A C 1
ATOM 1573 O O . GLU A 1 197 ? 6.401 33.615 37.393 1.00 18.28 219 GLU A O 1
ATOM 1579 N N . MET A 1 198 ? 7.123 32.664 35.502 1.00 17.02 220 MET A N 1
ATOM 1580 C CA . MET A 1 198 ? 5.813 32.076 35.232 1.00 17.15 220 MET A CA 1
ATOM 1581 C C . MET A 1 198 ? 5.369 31.158 36.366 1.00 17.28 220 MET A C 1
ATOM 1582 O O . MET A 1 198 ? 4.205 31.165 36.771 1.00 17.13 220 MET A O 1
ATOM 1587 N N . ARG A 1 199 ? 6.301 30.339 36.859 1.00 17.84 221 ARG A N 1
ATOM 1588 C CA . ARG A 1 199 ? 5.959 29.392 37.903 1.00 19.22 221 ARG A CA 1
ATOM 1589 C C . ARG A 1 199 ? 5.720 30.132 39.225 1.00 19.26 221 ARG A C 1
ATOM 1590 O O . ARG A 1 199 ? 4.770 29.810 39.947 1.00 19.79 221 ARG A O 1
ATOM 1598 N N . GLU A 1 200 ? 6.500 31.173 39.499 1.00 19.02 222 GLU A N 1
ATOM 1599 C CA . GLU A 1 200 ? 6.310 31.979 40.710 1.00 22.15 222 GLU A CA 1
ATOM 1600 C C . GLU A 1 200 ? 4.948 32.695 40.676 1.00 22.25 222 GLU A C 1
ATOM 1601 O O . GLU A 1 200 ? 4.294 32.866 41.715 1.00 23.06 222 GLU A O 1
ATOM 1607 N N . GLN A 1 201 ? 4.511 33.080 39.479 1.00 19.86 223 GLN A N 1
ATOM 1608 C CA . GLN A 1 201 ? 3.235 33.764 39.276 1.00 21.40 223 GLN A CA 1
ATOM 1609 C C . GLN A 1 201 ? 2.049 32.797 39.234 1.00 21.65 223 GLN A C 1
ATOM 1610 O O . GLN A 1 201 ? 0.914 33.226 39.016 1.00 25.13 223 GLN A O 1
ATOM 1616 N N . GLY A 1 202 ? 2.302 31.521 39.498 1.00 20.06 224 GLY A N 1
ATOM 1617 C CA . GLY A 1 202 ? 1.240 30.550 39.662 1.00 20.48 224 GLY A CA 1
ATOM 1618 C C . GLY A 1 202 ? 0.881 29.662 38.504 1.00 19.88 224 GLY A C 1
ATOM 1619 O O . GLY A 1 202 ? -0.138 29.001 38.553 1.00 20.90 224 GLY A O 1
ATOM 1620 N N . ALA A 1 203 ? 1.680 29.640 37.433 1.00 18.35 225 ALA A N 1
ATOM 1621 C CA . ALA A 1 203 ? 1.411 28.685 36.357 1.00 18.24 225 ALA A CA 1
ATOM 1622 C C . ALA A 1 203 ? 1.523 27.247 36.872 1.00 19.09 225 ALA A C 1
ATOM 1623 O O . ALA A 1 203 ? 2.538 26.893 37.480 1.00 20.00 225 ALA A O 1
ATOM 1625 N N . ASP A 1 204 ? 0.489 26.440 36.646 1.00 17.33 226 ASP A N 1
ATOM 1626 C CA . ASP A 1 204 ? 0.501 25.025 37.045 1.00 17.88 226 ASP A CA 1
ATOM 1627 C C . ASP A 1 204 ? 1.235 24.192 36.009 1.00 18.00 226 ASP A C 1
ATOM 1628 O O . ASP A 1 204 ? 1.792 23.129 36.327 1.00 20.05 226 ASP A O 1
ATOM 1633 N N A LEU A 1 205 ? 1.178 24.645 34.758 0.60 16.97 227 LEU A N 1
ATOM 1634 N N B LEU A 1 205 ? 1.262 24.681 34.773 0.40 16.62 227 LEU A N 1
ATOM 1635 C CA A LEU A 1 205 ? 1.866 24.015 33.642 0.60 16.80 227 LEU A CA 1
ATOM 1636 C CA B LEU A 1 205 ? 1.821 23.946 33.653 0.40 16.13 227 LEU A CA 1
ATOM 1637 C C A LEU A 1 205 ? 2.493 25.130 32.831 0.60 15.75 227 LEU A C 1
ATOM 1638 C C B LEU A 1 205 ? 2.374 24.999 32.689 0.40 15.56 227 LEU A C 1
ATOM 1639 O O A LEU A 1 205 ? 1.971 26.262 32.783 0.60 15.29 227 LEU A O 1
ATOM 1640 O O B LEU A 1 205 ? 1.682 25.986 32.427 0.40 15.53 227 LEU A O 1
ATOM 1649 N N . VAL A 1 206 ? 3.608 24.804 32.181 1.00 15.20 228 VAL A N 1
ATOM 1650 C CA . VAL A 1 206 ? 4.255 25.736 31.248 1.00 14.65 228 VAL A CA 1
ATOM 1651 C C . VAL A 1 206 ? 4.413 25.037 29.902 1.00 14.54 228 VAL A C 1
ATOM 1652 O O . VAL A 1 206 ? 5.092 24.016 29.765 1.00 14.40 228 VAL A O 1
ATOM 1656 N N . VAL A 1 207 ? 3.755 25.613 28.908 1.00 13.14 229 VAL A N 1
ATOM 1657 C CA . VAL A 1 207 ? 3.793 25.150 27.527 1.00 13.53 229 VAL A CA 1
ATOM 1658 C C . VAL A 1 207 ? 4.656 26.138 26.738 1.00 12.65 229 VAL A C 1
ATOM 1659 O O . VAL A 1 207 ? 4.294 27.302 26.541 1.00 14.15 229 VAL A O 1
ATOM 1663 N N . ALA A 1 208 ? 5.808 25.656 26.282 1.00 12.52 230 ALA A N 1
ATOM 1664 C CA . ALA A 1 208 ? 6.698 26.451 25.429 1.00 12.31 230 ALA A CA 1
ATOM 1665 C C . ALA A 1 208 ? 6.292 26.262 23.986 1.00 12.63 230 ALA A C 1
ATOM 1666 O O . ALA A 1 208 ? 6.058 25.133 23.553 1.00 13.21 230 ALA A O 1
ATOM 1668 N N . ILE A 1 209 ? 6.262 27.373 23.246 1.00 12.04 231 ILE A N 1
ATOM 1669 C CA . ILE A 1 209 ? 5.894 27.365 21.824 1.00 12.06 231 ILE A CA 1
ATOM 1670 C C . ILE A 1 209 ? 7.015 28.063 21.011 1.00 12.40 231 ILE A C 1
ATOM 1671 O O . ILE A 1 209 ? 6.897 29.218 20.611 1.00 12.50 231 ILE A O 1
ATOM 1676 N N . PRO A 1 210 ? 8.132 27.363 20.807 1.00 12.63 232 PRO A N 1
ATOM 1677 C CA . PRO A 1 210 ? 9.218 27.937 20.038 1.00 12.54 232 PRO A CA 1
ATOM 1678 C C . PRO A 1 210 ? 9.067 27.654 18.549 1.00 12.80 232 PRO A C 1
ATOM 1679 O O . PRO A 1 210 ? 8.838 26.514 18.165 1.00 12.94 232 PRO A O 1
ATOM 1683 N N . HIS A 1 211 ? 9.164 28.696 17.725 1.00 12.37 233 HIS A N 1
ATOM 1684 C CA . HIS A 1 211 ? 9.231 28.521 16.300 1.00 12.55 233 HIS A CA 1
ATOM 1685 C C . HIS A 1 211 ? 10.721 28.267 16.019 1.00 12.72 233 HIS A C 1
ATOM 1686 O O . HIS A 1 211 ? 11.491 29.155 15.660 1.00 13.73 233 HIS A O 1
ATOM 1693 N N . SER A 1 212 ? 11.116 27.018 16.221 1.00 12.49 234 SER A N 1
ATOM 1694 C CA . SER A 1 212 ? 12.522 26.627 16.207 1.00 13.11 234 SER A CA 1
ATOM 1695 C C . SER A 1 212 ? 12.594 25.104 16.140 1.00 13.69 234 SER A C 1
ATOM 1696 O O . SER A 1 212 ? 11.743 24.430 16.718 1.00 13.66 234 SER A O 1
ATOM 1699 N N . GLY A 1 213 ? 13.600 24.587 15.417 1.00 13.94 235 GLY A N 1
ATOM 1700 C CA . GLY A 1 213 ? 13.784 23.164 15.242 1.00 14.54 235 GLY A CA 1
ATOM 1701 C C . GLY A 1 213 ? 14.621 22.485 16.303 1.00 15.46 235 GLY A C 1
ATOM 1702 O O . GLY A 1 213 ? 14.911 23.070 17.372 1.00 15.80 235 GLY A O 1
ATOM 1703 N N . LEU A 1 214 ? 15.015 21.241 15.961 1.00 15.94 236 LEU A N 1
ATOM 1704 C CA . LEU A 1 214 ? 15.632 20.306 16.899 1.00 16.13 236 LEU A CA 1
ATOM 1705 C C . LEU A 1 214 ? 16.996 19.824 16.453 1.00 16.78 236 LEU A C 1
ATOM 1706 O O . LEU A 1 214 ? 17.125 19.214 15.399 1.00 18.48 236 LEU A O 1
ATOM 1711 N N . SER A 1 215 ? 17.988 20.082 17.306 1.00 16.79 237 SER A N 1
ATOM 1712 C CA . SER A 1 215 ? 19.373 19.616 17.139 1.00 19.13 237 SER A CA 1
ATOM 1713 C C . SER A 1 215 ? 19.996 19.336 18.497 1.00 19.49 237 SER A C 1
ATOM 1714 O O . SER A 1 215 ? 19.866 20.145 19.416 1.00 19.16 237 SER A O 1
ATOM 1717 N N . SER A 1 216 ? 20.731 18.217 18.627 1.00 20.04 238 SER A N 1
ATOM 1718 C CA . SER A 1 216 ? 21.481 18.000 19.868 1.00 20.54 238 SER A CA 1
ATOM 1719 C C . SER A 1 216 ? 22.985 18.257 19.719 1.00 21.13 238 SER A C 1
ATOM 1720 O O . SER A 1 216 ? 23.780 17.824 20.548 1.00 22.31 238 SER A O 1
ATOM 1723 N N . ASP A 1 217 ? 23.350 19.059 18.718 1.00 21.36 239 ASP A N 1
ATOM 1724 C CA . ASP A 1 217 ? 24.718 19.566 18.614 1.00 22.41 239 ASP A CA 1
ATOM 1725 C C . ASP A 1 217 ? 25.022 20.385 19.870 1.00 21.59 239 ASP A C 1
ATOM 1726 O O . ASP A 1 217 ? 24.092 20.886 20.556 1.00 20.20 239 ASP A O 1
ATOM 1731 N N . PRO A 1 218 ? 26.309 20.604 20.165 1.00 21.48 240 PRO A N 1
ATOM 1732 C CA . PRO A 1 218 ? 26.609 21.431 21.324 1.00 21.26 240 PRO A CA 1
ATOM 1733 C C . PRO A 1 218 ? 25.957 22.803 21.269 1.00 21.34 240 PRO A C 1
ATOM 1734 O O . PRO A 1 218 ? 25.978 23.477 20.228 1.00 21.66 240 PRO A O 1
ATOM 1738 N N . TYR A 1 219 ? 25.409 23.218 22.397 1.00 20.67 241 TYR A N 1
ATOM 1739 C CA . TYR A 1 219 ? 24.819 24.528 22.500 1.00 20.20 241 TYR A CA 1
ATOM 1740 C C . TYR A 1 219 ? 25.800 25.674 22.246 1.00 21.45 241 TYR A C 1
ATOM 1741 O O . TYR A 1 219 ? 26.907 25.687 22.803 1.00 22.46 241 TYR A O 1
ATOM 1750 N N A LYS A 1 220 ? 25.376 26.611 21.391 0.50 20.62 242 LYS A N 1
ATOM 1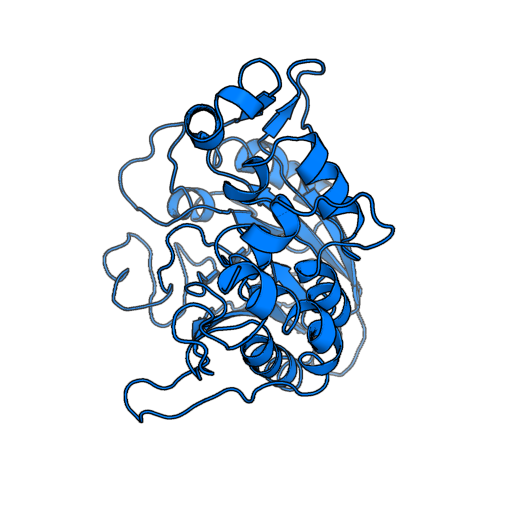751 N N B LYS A 1 220 ? 25.391 26.623 21.408 0.50 20.63 242 LYS A N 1
ATOM 1752 C CA A LYS A 1 220 ? 26.071 27.876 21.137 0.50 21.69 242 LYS A CA 1
ATOM 1753 C CA B LYS A 1 220 ? 26.098 27.894 21.248 0.50 21.67 242 LYS A CA 1
ATOM 1754 C C A LYS A 1 220 ? 24.983 28.950 21.172 0.50 20.53 242 LYS A C 1
ATOM 1755 C C B LYS A 1 220 ? 25.014 28.954 21.166 0.50 20.61 242 LYS A C 1
ATOM 1756 O O A LYS A 1 220 ? 23.905 28.758 20.602 0.50 19.48 242 LYS A O 1
ATOM 1757 O O B LYS A 1 220 ? 23.982 28.757 20.519 0.50 19.92 242 LYS A O 1
ATOM 1768 N N . THR A 1 221 ? 25.223 30.056 21.879 1.00 21.38 243 THR A N 1
ATOM 1769 C CA . THR A 1 221 ? 24.233 31.100 21.942 1.00 21.03 243 THR A CA 1
ATOM 1770 C C . THR A 1 221 ? 23.834 31.583 20.548 1.00 19.09 243 THR A C 1
ATOM 1771 O O . THR A 1 221 ? 24.629 31.599 19.618 1.00 20.29 243 THR A O 1
ATOM 1775 N N A MET A 1 222 ? 22.552 31.913 20.436 0.50 18.17 244 MET A N 1
ATOM 1776 N N B MET A 1 222 ? 22.548 31.912 20.449 0.50 17.26 244 MET A N 1
ATOM 1777 C CA A MET A 1 222 ? 21.896 32.369 19.206 0.50 18.92 244 MET A CA 1
ATOM 1778 C CA B MET A 1 222 ? 21.841 32.358 19.236 0.50 17.32 244 MET A CA 1
ATOM 1779 C C A MET A 1 222 ? 21.571 31.210 18.251 0.50 18.10 244 MET A C 1
ATOM 1780 C C B MET A 1 222 ? 21.423 31.226 18.306 0.50 17.01 244 MET A C 1
ATOM 1781 O O A MET A 1 222 ? 21.249 31.426 17.084 0.50 18.91 244 MET A O 1
ATOM 1782 O O B MET A 1 222 ? 20.861 31.489 17.222 0.50 16.81 244 MET A O 1
ATOM 1791 N N . ALA A 1 223 ? 21.610 29.976 18.746 1.00 16.86 245 ALA A N 1
ATOM 1792 C CA . ALA A 1 223 ? 21.254 28.824 17.932 1.00 16.78 245 ALA A CA 1
ATOM 1793 C C . ALA A 1 223 ? 19.822 28.928 17.387 1.00 15.87 245 ALA A C 1
ATOM 1794 O O . ALA A 1 223 ? 18.869 29.114 18.136 1.00 15.83 245 ALA A O 1
ATOM 1796 N N . GLU A 1 224 ? 19.692 28.804 16.077 1.00 15.40 246 GLU A N 1
ATOM 1797 C CA . GLU A 1 224 ? 18.414 28.873 15.377 1.00 15.88 246 GLU A CA 1
ATOM 1798 C C . GLU A 1 224 ? 17.431 27.807 15.849 1.00 15.98 246 GLU A C 1
ATOM 1799 O O . GLU A 1 224 ? 16.223 28.074 15.966 1.00 15.50 246 GLU A O 1
ATOM 1805 N N . ASN A 1 225 ? 17.973 26.596 16.095 1.00 15.56 247 ASN A N 1
ATOM 1806 C CA . ASN A 1 225 ? 17.170 25.373 16.344 1.00 15.91 247 ASN A CA 1
ATOM 1807 C C . ASN A 1 225 ? 17.513 24.893 17.742 1.00 15.18 247 ASN A C 1
ATOM 1808 O O . ASN A 1 225 ? 18.521 24.201 17.964 1.00 16.63 247 ASN A O 1
ATOM 1813 N N . SER A 1 226 ? 16.692 25.340 18.695 1.00 14.70 248 SER A N 1
ATOM 1814 C CA . SER A 1 226 ? 17.037 25.298 20.114 1.00 14.78 248 SER A CA 1
ATOM 1815 C C . SER A 1 226 ? 16.146 24.386 20.984 1.00 14.64 248 SER A C 1
ATOM 1816 O O . SER A 1 226 ? 16.220 24.447 22.221 1.00 15.16 248 SER A O 1
ATOM 1819 N N . VAL A 1 227 ? 15.305 23.567 20.368 1.00 14.22 249 VAL A N 1
ATOM 1820 C CA . VAL A 1 227 ? 14.361 22.726 21.131 1.00 14.45 249 VAL A CA 1
ATOM 1821 C C . VAL A 1 227 ? 15.035 21.762 22.091 1.00 14.73 249 VAL A C 1
ATOM 1822 O O . VAL A 1 227 ? 14.518 21.543 23.191 1.00 15.04 249 VAL A O 1
ATOM 1826 N N . TYR A 1 228 ? 16.172 21.179 21.716 1.00 15.03 250 TYR A N 1
ATOM 1827 C CA . TYR A 1 228 ? 16.859 20.259 22.641 1.00 15.09 250 TYR A CA 1
ATOM 1828 C C . TYR A 1 228 ? 17.252 20.998 23.910 1.00 16.10 250 TYR A C 1
ATOM 1829 O O . TYR A 1 228 ? 17.077 20.493 25.014 1.00 16.41 250 TYR A O 1
ATOM 1838 N N . TYR A 1 229 ? 17.804 22.195 23.751 1.00 15.35 251 TYR A N 1
ATOM 1839 C CA . TYR A 1 229 ? 18.241 22.968 24.922 1.00 15.38 251 TYR A CA 1
ATOM 1840 C C . TYR A 1 229 ? 17.047 23.358 25.785 1.00 14.88 251 TYR A C 1
ATOM 1841 O O . TYR A 1 229 ? 17.146 23.342 27.010 1.00 15.92 251 TYR A O 1
ATOM 1850 N N . LEU A 1 230 ? 15.917 23.714 25.168 1.00 14.94 252 LEU A N 1
ATOM 1851 C CA . LEU A 1 230 ? 14.722 24.029 25.926 1.00 14.96 252 LEU A CA 1
ATOM 1852 C C . LEU A 1 230 ? 14.241 22.838 26.752 1.00 15.35 252 LEU A C 1
ATOM 1853 O O . LEU A 1 230 ? 13.727 23.008 27.868 1.00 16.05 252 LEU A O 1
ATOM 1858 N N . SER A 1 231 ? 14.422 21.630 26.215 1.00 15.08 253 SER A N 1
ATOM 1859 C CA . SER A 1 231 ? 14.009 20.413 26.941 1.00 15.25 253 SER A CA 1
ATOM 1860 C C . SER A 1 231 ? 14.828 20.194 28.195 1.00 16.35 253 SER A C 1
ATOM 1861 O O . SER A 1 231 ? 14.435 19.392 29.056 1.00 19.12 253 SER A O 1
ATOM 1864 N N . GLN A 1 232 ? 15.955 20.887 28.294 1.00 16.73 254 GLN A N 1
ATOM 1865 C CA . GLN A 1 232 ? 16.828 20.823 29.475 1.00 17.70 254 GLN A CA 1
ATOM 1866 C C . GLN A 1 232 ? 16.556 21.980 30.464 1.00 18.12 254 GLN A C 1
ATOM 1867 O O . GLN A 1 232 ? 17.187 22.044 31.528 1.00 20.33 254 GLN A O 1
ATOM 1873 N N . VAL A 1 233 ? 15.644 22.892 30.140 1.00 16.78 255 VAL A N 1
ATOM 1874 C CA . VAL A 1 233 ? 15.323 24.003 31.019 1.00 16.83 255 VAL A CA 1
ATOM 1875 C C . VAL A 1 233 ? 14.270 23.565 32.036 1.00 17.37 255 VAL A C 1
ATOM 1876 O O . VAL A 1 233 ? 13.170 23.136 31.673 1.00 17.14 255 VAL A O 1
ATOM 1880 N N . PRO A 1 234 ? 14.581 23.679 33.331 1.00 18.13 256 PRO A N 1
ATOM 1881 C CA . PRO A 1 234 ? 13.596 23.290 34.335 1.00 18.24 256 PRO A CA 1
ATOM 1882 C C . PRO A 1 234 ? 12.279 24.070 34.222 1.00 17.98 256 PRO A C 1
ATOM 1883 O O . PRO A 1 234 ? 12.283 25.224 33.783 1.00 19.07 256 PRO A O 1
ATOM 1887 N N . GLY A 1 235 ? 11.171 23.430 34.541 1.00 17.08 257 GLY A N 1
ATOM 1888 C CA . GLY A 1 235 ? 9.911 24.120 34.595 1.00 16.49 257 GLY A CA 1
ATOM 1889 C C . GLY A 1 235 ? 9.111 24.144 33.327 1.00 15.99 257 GLY A C 1
ATOM 1890 O O . GLY A 1 235 ? 7.994 24.637 33.338 1.00 17.13 257 GLY A O 1
ATOM 1891 N N . ILE A 1 236 ? 9.686 23.691 32.218 1.00 15.54 258 ILE A N 1
ATOM 1892 C CA . ILE A 1 236 ? 8.956 23.581 30.947 1.00 15.14 258 ILE A CA 1
ATOM 1893 C C . ILE A 1 236 ? 8.313 22.208 30.906 1.00 15.89 258 ILE A C 1
ATOM 1894 O O . ILE A 1 236 ? 9.006 21.200 30.982 1.00 16.83 258 ILE A O 1
ATOM 1899 N N . ASP A 1 237 ? 6.992 22.148 30.764 1.00 14.72 259 ASP A N 1
ATOM 1900 C CA . ASP A 1 237 ? 6.261 20.867 30.753 1.00 14.96 259 ASP A CA 1
ATOM 1901 C C . ASP A 1 237 ? 5.987 20.285 29.387 1.00 14.74 259 ASP A C 1
ATOM 1902 O O . ASP A 1 237 ? 5.792 19.078 29.287 1.00 15.29 259 ASP A O 1
ATOM 1907 N N . ALA A 1 238 ? 5.937 21.118 28.344 1.00 13.59 260 ALA A N 1
ATOM 1908 C CA . ALA A 1 238 ? 5.747 20.631 26.971 1.00 13.51 260 ALA A CA 1
ATOM 1909 C C . ALA A 1 238 ? 6.381 21.616 26.017 1.00 13.37 260 ALA A C 1
ATOM 1910 O O . ALA A 1 238 ? 6.451 22.822 26.326 1.00 14.01 260 ALA A O 1
ATOM 1912 N N . ILE A 1 239 ? 6.786 21.114 24.841 1.00 13.08 261 ILE A N 1
ATOM 1913 C CA . ILE A 1 239 ? 7.380 21.951 23.803 1.00 12.77 261 ILE A CA 1
ATOM 1914 C C . ILE A 1 239 ? 6.657 21.708 22.477 1.00 13.03 261 ILE A C 1
ATOM 1915 O O . ILE A 1 239 ? 6.753 20.609 21.881 1.00 13.97 261 ILE A O 1
ATOM 1920 N N . MET A 1 240 ? 5.895 22.710 22.041 1.00 12.70 262 MET A N 1
ATOM 1921 C CA . MET A 1 240 ? 5.098 22.639 20.779 1.00 12.60 262 MET A CA 1
ATOM 1922 C C . MET A 1 240 ? 5.927 23.405 19.752 1.00 12.60 262 MET A C 1
ATOM 1923 O O . MET A 1 240 ? 5.961 24.660 19.800 1.00 13.02 262 MET A O 1
ATOM 1928 N N . PHE A 1 241 ? 6.655 22.654 18.907 1.00 12.18 263 PHE A N 1
ATOM 1929 C CA . PHE A 1 241 ? 7.655 23.280 18.043 1.00 12.66 263 PHE A CA 1
ATOM 1930 C C . PHE A 1 241 ? 7.335 23.241 16.556 1.00 13.44 263 PHE A C 1
ATOM 1931 O O . PHE A 1 241 ? 6.233 22.867 16.156 1.00 14.01 263 PHE A O 1
ATOM 1939 N N . GLY A 1 242 ? 8.270 23.692 15.735 1.00 13.44 264 GLY A N 1
ATOM 1940 C CA . GLY A 1 242 ? 7.989 23.939 14.341 1.00 13.24 264 GLY A CA 1
ATOM 1941 C C . GLY A 1 242 ? 9.239 24.453 13.672 1.00 14.00 264 GLY A C 1
ATOM 1942 O O . GLY A 1 242 ? 10.343 24.113 14.102 1.00 14.81 264 GLY A O 1
ATOM 1943 N N . HIS A 1 243 ? 9.061 25.243 12.608 1.00 13.73 265 HIS A N 1
ATOM 1944 C CA . HIS A 1 243 ? 10.145 25.880 11.829 1.00 14.72 265 HIS A CA 1
ATOM 1945 C C . HIS A 1 243 ? 10.890 24.917 10.906 1.00 15.19 265 HIS A C 1
ATOM 1946 O O . HIS A 1 243 ? 11.167 25.278 9.769 1.00 16.46 265 HIS A O 1
ATOM 1953 N N . ALA A 1 244 ? 11.219 23.707 11.370 1.00 14.81 266 ALA A N 1
ATOM 1954 C CA . ALA A 1 244 ? 11.981 22.781 10.523 1.00 15.94 266 ALA A CA 1
ATOM 1955 C C . ALA A 1 244 ? 11.167 22.130 9.421 1.00 16.14 266 ALA A C 1
ATOM 1956 O O . ALA A 1 244 ? 11.762 21.549 8.516 1.00 18.29 266 ALA A O 1
ATOM 1958 N N . HIS A 1 245 ? 9.837 22.177 9.495 1.00 15.58 267 HIS A N 1
ATOM 1959 C CA . HIS A 1 245 ? 8.954 21.539 8.501 1.00 16.07 267 HIS A CA 1
ATOM 1960 C C . HIS A 1 245 ? 9.134 20.025 8.476 1.00 17.97 267 HIS A C 1
ATOM 1961 O O . HIS A 1 245 ? 8.857 19.381 7.478 1.00 22.06 267 HIS A O 1
ATOM 1968 N N . GLY A 1 246 ? 9.588 19.443 9.570 1.00 16.31 268 GLY A N 1
ATOM 1969 C CA . GLY A 1 246 ? 9.699 17.995 9.658 1.00 16.40 268 GLY A CA 1
ATOM 1970 C C . GLY A 1 246 ? 8.616 17.439 10.555 1.00 15.43 268 GLY A C 1
ATOM 1971 O O . GLY A 1 246 ? 7.694 18.161 10.952 1.00 15.62 268 GLY A O 1
ATOM 1972 N N . VAL A 1 247 ? 8.738 16.163 10.903 1.00 16.42 269 VAL A N 1
ATOM 1973 C CA . VAL A 1 247 ? 7.772 15.505 11.792 1.00 15.99 269 VAL A CA 1
ATOM 1974 C C . VAL A 1 247 ? 8.484 14.957 13.012 1.00 16.47 269 VAL A C 1
ATOM 1975 O O . VAL A 1 247 ? 9.364 14.099 12.899 1.00 17.49 269 VAL A O 1
ATOM 1979 N N . PHE A 1 248 ? 8.115 15.471 14.181 1.00 15.02 270 PHE A N 1
ATOM 1980 C CA . PHE A 1 248 ? 8.617 14.912 15.456 1.00 15.50 270 PHE A CA 1
ATOM 1981 C C . PHE A 1 248 ? 7.423 14.579 16.318 1.00 15.61 270 PHE A C 1
ATOM 1982 O O . PHE A 1 248 ? 6.574 15.416 16.501 1.00 14.91 270 PHE A O 1
ATOM 1990 N N . PRO A 1 249 ? 7.386 13.374 16.916 1.00 16.18 271 PRO A N 1
ATOM 1991 C CA . PRO A 1 249 ? 8.403 12.317 16.825 1.00 16.80 271 PRO A CA 1
ATOM 1992 C C . PRO A 1 249 ? 8.298 11.529 15.528 1.00 18.41 271 PRO A C 1
ATOM 1993 O O . PRO A 1 249 ? 7.199 11.359 15.002 1.00 19.62 271 PRO A O 1
ATOM 1997 N N . SER A 1 250 ? 9.446 11.085 15.037 1.00 18.50 272 SER A N 1
ATOM 1998 C CA . SER A 1 250 ? 9.537 10.161 13.905 1.00 19.26 272 SER A CA 1
ATOM 1999 C C . SER A 1 250 ? 10.931 9.587 13.923 1.00 21.31 272 SER A C 1
ATOM 2000 O O . SER A 1 250 ? 11.811 10.106 14.594 1.00 20.07 272 SER A O 1
ATOM 2003 N N . LYS A 1 251 ? 11.152 8.557 13.104 1.00 22.30 273 LYS A N 1
ATOM 2004 C CA . LYS A 1 251 ? 12.487 7.944 13.001 1.00 24.60 273 LYS A CA 1
ATOM 2005 C C . LYS A 1 251 ? 13.570 8.915 12.531 1.00 23.99 273 LYS A C 1
ATOM 2006 O O . LYS A 1 251 ? 14.761 8.703 12.826 1.00 24.99 273 LYS A O 1
ATOM 2012 N N . ASP A 1 252 ? 13.187 10.008 11.858 1.00 23.61 274 ASP A N 1
ATOM 2013 C CA . ASP A 1 252 ? 14.162 11.001 11.413 1.00 25.78 274 ASP A CA 1
ATOM 2014 C C . ASP A 1 252 ? 14.978 11.581 12.567 1.00 24.16 274 ASP A C 1
ATOM 2015 O O . ASP A 1 252 ? 16.090 12.077 12.358 1.00 26.34 274 ASP A O 1
ATOM 2020 N N . PHE A 1 253 ? 14.435 11.526 13.783 1.00 21.32 275 PHE A N 1
ATOM 2021 C CA . PHE A 1 253 ? 15.076 12.133 14.947 1.00 20.86 275 PHE A CA 1
ATOM 2022 C C . PHE A 1 253 ? 15.540 11.107 15.984 1.00 20.92 275 PHE A C 1
ATOM 2023 O O . PHE A 1 253 ? 15.848 11.454 17.118 1.00 21.12 275 PHE A O 1
ATOM 2031 N N . ALA A 1 254 ? 15.626 9.843 15.595 1.00 22.58 276 ALA A N 1
ATOM 2032 C CA . ALA A 1 254 ? 16.037 8.800 16.542 1.00 23.63 276 ALA A CA 1
ATOM 2033 C C . ALA A 1 254 ? 17.431 9.023 17.147 1.00 24.00 276 ALA A C 1
ATOM 2034 O O . ALA A 1 254 ? 17.694 8.586 18.281 1.00 24.82 276 ALA A O 1
ATOM 2036 N N . ALA A 1 255 ? 18.304 9.726 16.427 1.00 23.64 277 ALA A N 1
ATOM 2037 C CA . ALA A 1 255 ? 19.660 9.959 16.919 1.00 24.01 277 ALA A CA 1
ATOM 2038 C C . ALA A 1 255 ? 19.807 11.148 17.846 1.00 24.28 277 ALA A C 1
ATOM 2039 O O . ALA A 1 255 ? 20.901 11.389 18.369 1.00 26.27 277 ALA A O 1
ATOM 2041 N N . ILE A 1 256 ? 18.756 11.945 18.010 1.00 21.89 278 ILE A N 1
ATOM 2042 C CA . ILE A 1 256 ? 18.821 13.074 18.931 1.00 21.83 278 ILE A CA 1
ATOM 2043 C C . ILE A 1 256 ? 19.042 12.587 20.349 1.00 22.18 278 ILE A C 1
ATOM 2044 O O . ILE A 1 256 ? 18.357 11.696 20.801 1.00 21.87 278 ILE A O 1
ATOM 2049 N N . LYS A 1 257 ? 19.976 13.200 21.067 1.00 21.26 279 LYS A N 1
ATOM 2050 C CA . LYS A 1 257 ? 20.252 12.798 22.438 1.00 22.60 279 LYS A CA 1
ATOM 2051 C C . LYS A 1 257 ? 18.991 12.952 23.282 1.00 21.49 279 LYS A C 1
ATOM 2052 O O . LYS A 1 257 ? 18.267 13.956 23.150 1.00 21.04 279 LYS A O 1
ATOM 2058 N N . GLY A 1 258 ? 18.688 11.962 24.114 1.00 21.87 280 GLY A N 1
ATOM 2059 C CA . GLY A 1 258 ? 17.532 12.057 25.005 1.00 21.58 280 GLY A CA 1
ATOM 2060 C C . GLY A 1 258 ? 16.173 11.885 24.375 1.00 20.92 280 GLY A C 1
ATOM 2061 O O . GLY A 1 258 ? 15.146 12.073 25.064 1.00 19.58 280 GLY A O 1
ATOM 2062 N N . ALA A 1 259 ? 16.123 11.531 23.095 1.00 19.67 281 ALA A N 1
ATOM 2063 C CA . ALA A 1 259 ? 14.851 11.361 22.414 1.00 20.39 281 ALA A CA 1
ATOM 2064 C C . ALA A 1 259 ? 14.267 9.979 22.590 1.00 21.14 281 ALA A C 1
ATOM 2065 O O . ALA A 1 259 ? 14.956 8.986 22.382 1.00 22.18 281 ALA A O 1
ATOM 2067 N N . ASP A 1 260 ? 13.007 9.934 22.986 1.00 19.64 282 ASP A N 1
ATOM 2068 C CA . ASP A 1 260 ? 12.231 8.674 23.029 1.00 20.27 282 ASP A CA 1
ATOM 2069 C C . ASP A 1 260 ? 11.185 8.849 21.955 1.00 19.68 282 ASP A C 1
ATOM 2070 O O . ASP A 1 260 ? 10.188 9.565 22.150 1.00 19.34 282 ASP A O 1
ATOM 2075 N N . ILE A 1 261 ? 11.421 8.231 20.801 1.00 20.10 283 ILE A N 1
ATOM 2076 C CA . ILE A 1 261 ? 10.587 8.410 19.634 1.00 20.82 283 ILE A CA 1
ATOM 2077 C C . ILE A 1 261 ? 9.194 7.799 19.804 1.00 21.62 283 ILE A C 1
ATOM 2078 O O . ILE A 1 261 ? 8.201 8.384 19.378 1.00 23.02 283 ILE A O 1
ATOM 2083 N N . THR A 1 262 ? 9.097 6.650 20.447 1.00 20.91 284 THR A N 1
ATOM 2084 C CA . THR A 1 262 ? 7.783 6.036 20.657 1.00 21.65 284 THR A CA 1
ATOM 2085 C C . THR A 1 262 ? 6.883 6.916 21.548 1.00 20.73 284 THR A C 1
ATOM 2086 O O . THR A 1 262 ? 5.670 7.092 21.264 1.00 20.87 284 THR A O 1
ATOM 2090 N N A GLN A 1 263 ? 7.480 7.486 22.600 0.50 19.56 285 GLN A N 1
ATOM 2091 N N B GLN A 1 263 ? 7.476 7.494 22.591 0.50 20.18 285 GLN A N 1
ATOM 2092 C CA A GLN A 1 263 ? 6.739 8.290 23.584 0.50 19.37 285 GLN A CA 1
ATOM 2093 C CA B GLN A 1 263 ? 6.722 8.307 23.548 0.50 20.37 285 GLN A CA 1
ATOM 2094 C C A GLN A 1 263 ? 6.609 9.755 23.146 0.50 17.96 285 GLN A C 1
ATOM 2095 C C B GLN A 1 263 ? 6.590 9.757 23.119 0.50 18.47 285 GLN A C 1
ATOM 2096 O O A GLN A 1 263 ? 5.751 10.475 23.664 0.50 17.91 285 GLN A O 1
ATOM 2097 O O B GLN A 1 263 ? 5.721 10.473 23.624 0.50 18.35 285 GLN A O 1
ATOM 2108 N N . GLY A 1 264 ? 7.452 10.210 22.215 1.00 18.16 286 GLY A N 1
ATOM 2109 C CA . GLY A 1 264 ? 7.441 11.602 21.795 1.00 16.43 286 GLY A CA 1
ATOM 2110 C C . GLY A 1 264 ? 8.012 12.542 22.843 1.00 16.05 286 GLY A C 1
ATOM 2111 O O . GLY A 1 264 ? 7.479 13.635 23.054 1.00 15.95 286 GLY A O 1
ATOM 2112 N N . THR A 1 265 ? 9.110 12.128 23.488 1.00 15.89 287 THR A N 1
ATOM 2113 C CA . THR A 1 265 ? 9.708 12.959 24.538 1.00 16.24 287 THR A CA 1
ATOM 2114 C C . THR A 1 265 ? 11.182 13.266 24.256 1.00 16.27 287 THR A C 1
ATOM 2115 O O . THR A 1 265 ? 11.882 12.494 23.569 1.00 17.58 287 THR A O 1
ATOM 2119 N N . LEU A 1 266 ? 11.640 14.392 24.807 1.00 15.25 288 LEU A N 1
ATOM 2120 C CA . LEU A 1 266 ? 13.031 14.837 24.781 1.00 16.30 288 LEU A CA 1
ATOM 2121 C C . LEU A 1 266 ? 13.436 15.038 26.234 1.00 16.23 288 LEU A C 1
ATOM 2122 O O . LEU A 1 266 ? 12.878 15.921 26.905 1.00 15.89 288 LEU A O 1
ATOM 2127 N N . ASN A 1 267 ? 14.360 14.211 26.746 1.00 16.99 289 ASN A N 1
ATOM 2128 C CA . ASN A 1 267 ? 14.744 14.292 28.154 1.00 17.47 289 ASN A CA 1
ATOM 2129 C C . ASN A 1 267 ? 13.514 14.233 29.056 1.00 17.02 289 ASN A C 1
ATOM 2130 O O . ASN A 1 267 ? 13.436 14.934 30.075 1.00 18.04 289 ASN A O 1
ATOM 2135 N N . GLY A 1 268 ? 12.550 13.408 28.647 1.00 16.56 290 GLY A N 1
ATOM 2136 C CA . GLY A 1 268 ? 11.329 13.169 29.427 1.00 16.94 290 GLY A CA 1
ATOM 2137 C C . GLY A 1 268 ? 10.210 14.166 29.168 1.00 16.97 290 GLY A C 1
ATOM 2138 O O . GLY A 1 268 ? 9.088 13.936 29.619 1.00 18.61 290 GLY A O 1
ATOM 2139 N N . ILE A 1 269 ? 10.492 15.248 28.447 1.00 15.46 291 ILE A N 1
ATOM 2140 C CA . ILE A 1 269 ? 9.497 16.307 28.216 1.00 15.60 291 ILE A CA 1
ATOM 2141 C C . ILE A 1 269 ? 8.787 16.047 26.888 1.00 14.86 291 ILE A C 1
ATOM 2142 O O . ILE A 1 269 ? 9.451 15.881 25.865 1.00 14.80 291 ILE A O 1
ATOM 2147 N N . PRO A 1 270 ? 7.454 16.016 26.871 1.00 15.10 292 PRO A N 1
ATOM 2148 C CA . PRO A 1 270 ? 6.780 15.821 25.582 1.00 14.34 292 PRO A CA 1
ATOM 2149 C C . PRO A 1 270 ? 7.029 16.974 24.624 1.00 14.64 292 PRO A C 1
ATOM 2150 O O . PRO A 1 270 ? 6.984 18.162 25.037 1.00 14.76 292 PRO A O 1
ATOM 2154 N N . ALA A 1 271 ? 7.216 16.641 23.354 1.00 13.85 293 ALA A N 1
ATOM 2155 C CA . ALA A 1 271 ? 7.530 17.623 22.322 1.00 13.78 293 ALA A CA 1
ATOM 2156 C C . ALA A 1 271 ? 6.966 17.131 21.018 1.00 13.65 293 ALA A C 1
ATOM 2157 O O . ALA A 1 271 ? 6.983 15.919 20.734 1.00 14.57 293 ALA A O 1
ATOM 2159 N N . VAL A 1 272 ? 6.445 18.059 20.215 1.00 13.19 294 VAL A N 1
ATOM 2160 C CA . VAL A 1 272 ? 5.873 17.690 18.926 1.00 13.14 294 VAL A CA 1
ATOM 2161 C C . VAL A 1 272 ? 6.126 18.776 17.898 1.00 13.20 294 VAL A C 1
ATOM 2162 O O . VAL A 1 272 ? 6.112 19.961 18.212 1.00 13.20 294 VAL A O 1
ATOM 2166 N N . MET A 1 273 ? 6.385 18.358 16.655 1.00 12.98 295 MET A N 1
ATOM 2167 C CA . MET A 1 273 ? 6.518 19.239 15.478 1.00 13.51 295 MET A CA 1
ATOM 2168 C C . MET A 1 273 ? 5.656 18.638 14.374 1.00 13.44 295 MET A C 1
ATOM 2169 O O . MET A 1 273 ? 6.014 17.599 13.794 1.00 13.87 295 MET A O 1
ATOM 2174 N N . PRO A 1 274 ? 4.503 19.255 14.083 1.00 13.48 296 PRO A N 1
ATOM 2175 C CA . PRO A 1 274 ? 3.567 18.676 13.134 1.00 13.21 296 PRO A CA 1
ATOM 2176 C C . PRO A 1 274 ? 3.714 19.128 11.684 1.00 13.73 296 PRO A C 1
ATOM 2177 O O . PRO A 1 274 ? 2.772 19.648 11.109 1.00 13.61 296 PRO A O 1
ATOM 2181 N N . GLY A 1 275 ? 4.866 18.863 11.099 1.00 14.32 297 GLY A N 1
ATOM 2182 C CA . GLY A 1 275 ? 5.024 18.972 9.656 1.00 13.72 297 GLY A CA 1
ATOM 2183 C C . GLY A 1 275 ? 4.936 20.368 9.081 1.00 13.51 297 GLY A C 1
ATOM 2184 O O . GLY A 1 275 ? 5.543 21.314 9.608 1.00 14.46 297 GLY A O 1
ATOM 2185 N N . GLN A 1 276 ? 4.181 20.480 7.995 1.00 14.37 298 GLN A N 1
ATOM 2186 C CA . GLN A 1 276 ? 4.055 21.769 7.265 1.00 14.56 298 GLN A CA 1
ATOM 2187 C C . GLN A 1 276 ? 2.707 21.856 6.561 1.00 15.20 298 GLN A C 1
ATOM 2188 O O . GLN A 1 276 ? 2.125 20.842 6.178 1.00 14.65 298 GLN A O 1
ATOM 2194 N N . TRP A 1 277 ? 2.213 23.083 6.413 1.00 14.32 299 TRP A N 1
ATOM 2195 C CA . TRP A 1 277 ? 1.066 23.386 5.568 1.00 14.59 299 TRP A CA 1
ATOM 2196 C C . TRP A 1 277 ? -0.214 22.711 6.018 1.00 14.38 299 TRP A C 1
ATOM 2197 O O . TRP A 1 277 ? -1.152 22.563 5.251 1.00 14.93 299 TRP A O 1
ATOM 2208 N N . GLY A 1 278 ? -0.264 22.377 7.303 1.00 13.48 300 GLY A N 1
ATOM 2209 C CA . GLY A 1 278 ? -1.421 21.689 7.866 1.00 13.99 300 GLY A CA 1
ATOM 2210 C C . GLY A 1 278 ? -1.461 20.199 7.596 1.00 13.82 300 GLY A C 1
ATOM 2211 O O . GLY A 1 278 ? -2.516 19.559 7.803 1.00 14.15 300 GLY A O 1
ATOM 2212 N N . ASP A 1 279 ? -0.351 19.615 7.169 1.00 14.03 301 ASP A N 1
ATOM 2213 C CA . ASP A 1 279 ? -0.359 18.174 6.858 1.00 14.50 301 ASP A CA 1
ATOM 2214 C C . ASP A 1 279 ? -0.357 17.253 8.091 1.00 14.21 301 ASP A C 1
ATOM 2215 O O . ASP A 1 279 ? -0.564 16.048 7.956 1.00 14.12 301 ASP A O 1
ATOM 2220 N N . HIS A 1 280 ? -0.156 17.837 9.270 1.00 13.45 302 HIS A N 1
ATOM 2221 C CA . HIS A 1 280 ? -0.280 17.105 10.547 1.00 13.42 302 HIS A CA 1
ATOM 2222 C C . HIS A 1 280 ? -0.876 18.007 11.613 1.00 12.76 302 HIS A C 1
ATOM 2223 O O . HIS A 1 280 ? -0.819 19.237 11.513 1.00 13.77 302 HIS A O 1
ATOM 2230 N N . LEU A 1 281 ? -1.436 17.372 12.642 1.00 13.17 303 LEU A N 1
ATOM 2231 C CA . LEU A 1 281 ? -1.814 18.028 13.894 1.00 13.17 303 LEU A CA 1
ATOM 2232 C C . LEU A 1 281 ? -0.926 17.500 15.006 1.00 12.97 303 LEU A C 1
ATOM 2233 O O . LEU A 1 281 ? -0.778 16.309 15.147 1.00 14.04 303 LEU A O 1
ATOM 2238 N N . GLY A 1 282 ? -0.352 18.398 15.812 1.00 12.47 304 GLY A N 1
ATOM 2239 C CA . GLY A 1 282 ? 0.446 18.001 16.974 1.00 12.95 304 GLY A CA 1
ATOM 2240 C C . GLY A 1 282 ? -0.464 17.716 18.151 1.00 13.09 304 GLY A C 1
ATOM 2241 O O . GLY A 1 282 ? -1.370 18.495 18.435 1.00 13.08 304 GLY A O 1
ATOM 2242 N N . VAL A 1 283 ? -0.197 16.622 18.849 1.00 12.90 305 VAL A N 1
ATOM 2243 C CA . VAL A 1 283 ? -1.011 16.186 19.997 1.00 14.21 305 VAL A CA 1
ATOM 2244 C C . VAL A 1 283 ? -0.142 15.777 21.152 1.00 14.62 305 VAL A C 1
ATOM 2245 O O . VAL A 1 283 ? 0.540 14.750 21.077 1.00 16.64 305 VAL A O 1
ATOM 2249 N N . VAL A 1 284 ? -0.136 16.572 22.219 1.00 13.65 306 VAL A N 1
ATOM 2250 C CA . VAL A 1 284 ? 0.528 16.212 23.467 1.00 13.87 306 VAL A CA 1
ATOM 2251 C C . VAL A 1 284 ? -0.540 15.826 24.489 1.00 14.07 306 VAL A C 1
ATOM 2252 O O . VAL A 1 284 ? -1.518 16.554 24.660 1.00 14.87 306 VAL A O 1
ATOM 2256 N N . ASP A 1 285 ? -0.345 14.697 25.140 1.00 13.93 307 ASP A N 1
ATOM 2257 C CA . ASP A 1 285 ? -1.271 14.274 26.173 1.00 15.17 307 ASP A CA 1
ATOM 2258 C C . ASP A 1 285 ? -0.574 14.179 27.512 1.00 15.38 307 ASP A C 1
ATOM 2259 O O . ASP A 1 285 ? 0.458 13.490 27.632 1.00 16.30 307 ASP A O 1
ATOM 2264 N N . PHE A 1 286 ? -1.164 14.831 28.502 1.00 14.62 308 PHE A N 1
ATOM 2265 C CA . PHE A 1 286 ? -0.734 14.773 29.899 1.00 15.66 308 PHE A CA 1
ATOM 2266 C C . PHE A 1 286 ? -1.720 14.024 30.749 1.00 15.51 308 PHE A C 1
ATOM 2267 O O . PHE A 1 286 ? -2.927 14.080 30.507 1.00 15.65 308 PHE A O 1
ATOM 2275 N N . VAL A 1 287 ? -1.187 13.365 31.780 1.00 15.51 309 VAL A N 1
ATOM 2276 C CA . VAL A 1 287 ? -2.009 12.934 32.911 1.00 16.48 309 VAL A CA 1
ATOM 2277 C C . VAL A 1 287 ? -1.430 13.726 34.090 1.00 16.44 309 VAL A C 1
ATOM 2278 O O . VAL A 1 287 ? -0.200 13.680 34.332 1.00 17.06 309 VAL A O 1
ATOM 2282 N N . LEU A 1 288 ? -2.310 14.463 34.762 1.00 16.48 310 LEU A N 1
ATOM 2283 C CA . LEU A 1 288 ? -1.960 15.315 35.912 1.00 17.14 310 LEU A CA 1
ATOM 2284 C C . LEU A 1 288 ? -2.678 14.814 37.141 1.00 17.86 310 LEU A C 1
ATOM 2285 O O . LEU A 1 288 ? -3.767 14.267 37.052 1.00 18.25 310 LEU A O 1
ATOM 2290 N N A ASN A 1 289 ? -2.041 14.997 38.302 0.50 18.09 311 ASN A N 1
ATOM 2291 N N B ASN A 1 289 ? -2.057 14.984 38.302 0.50 18.65 311 ASN A N 1
ATOM 2292 C CA A ASN A 1 289 ? -2.627 14.569 39.581 0.50 19.58 311 ASN A CA 1
ATOM 2293 C CA B ASN A 1 289 ? -2.822 14.757 39.520 0.50 20.38 311 ASN A CA 1
ATOM 2294 C C A ASN A 1 289 ? -2.277 15.570 40.689 0.50 20.97 311 ASN A C 1
ATOM 2295 C C B ASN A 1 289 ? -2.403 15.767 40.552 0.50 21.45 311 ASN A C 1
ATOM 2296 O O A ASN A 1 289 ? -1.150 16.031 40.738 0.50 21.23 311 ASN A O 1
ATOM 2297 O O B ASN A 1 289 ? -1.386 16.454 40.403 0.50 21.44 311 ASN A O 1
ATOM 2306 N N . ASN A 1 290 ? -3.246 15.896 41.560 1.00 22.99 312 ASN A N 1
ATOM 2307 C CA . ASN A 1 290 ? -3.032 16.871 42.641 1.00 24.38 312 ASN A CA 1
ATOM 2308 C C . ASN A 1 290 ? -2.949 16.260 44.044 1.00 28.92 312 ASN A C 1
ATOM 2309 O O . ASN A 1 290 ? -3.273 16.944 45.027 1.00 29.82 312 ASN A O 1
ATOM 2314 N N A ASP A 1 291 ? -2.481 15.010 44.108 0.50 36.63 313 ASP A N 1
ATOM 2315 N N B ASP A 1 291 ? -2.553 14.991 44.140 0.50 34.89 313 ASP A N 1
ATOM 2316 C CA A ASP A 1 291 ? -2.418 14.187 45.333 0.50 41.23 313 ASP A CA 1
ATOM 2317 C CA B ASP A 1 291 ? -2.558 14.270 45.428 0.50 37.98 313 ASP A CA 1
ATOM 2318 C C A ASP A 1 291 ? -1.731 14.829 46.536 0.50 42.79 313 ASP A C 1
ATOM 2319 C C B ASP A 1 291 ? -1.840 14.964 46.574 0.50 40.74 313 ASP A C 1
ATOM 2320 O O A ASP A 1 291 ? -2.043 14.484 47.674 0.50 43.25 313 ASP A O 1
ATOM 2321 O O B ASP A 1 291 ? -2.254 14.809 47.722 0.50 40.95 313 ASP A O 1
ATOM 2330 N N . GLN A 1 292 ? -0.800 15.745 46.284 1.00 42.34 314 GLN A N 1
ATOM 2331 C CA . GLN A 1 292 ? -0.055 16.424 47.376 1.00 46.76 314 GLN A CA 1
ATOM 2332 C C . GLN A 1 292 ? -0.365 17.916 47.465 1.00 45.95 314 GLN A C 1
ATOM 2333 O O . GLN A 1 292 ? 0.289 18.635 48.215 1.00 48.46 314 GLN A O 1
ATOM 2339 N N . GLY A 1 293 ? -1.370 18.367 46.715 1.00 41.14 315 GLY A N 1
ATOM 2340 C CA . GLY A 1 293 ? -1.740 19.768 46.663 1.00 39.60 315 GLY A CA 1
ATOM 2341 C C . GLY A 1 293 ? -1.489 20.286 45.258 1.00 37.77 315 GLY A C 1
ATOM 2342 O O . GLY A 1 293 ? -2.428 20.519 44.512 1.00 40.03 315 GLY A O 1
ATOM 2343 N N . LYS A 1 294 ? -0.219 20.392 44.882 1.00 34.35 316 LYS A N 1
ATOM 2344 C CA . LYS A 1 294 ? 0.151 20.939 43.586 1.00 31.30 316 LYS A CA 1
ATOM 2345 C C . LYS A 1 294 ? -0.160 19.970 42.447 1.00 27.21 316 LYS A C 1
ATOM 2346 O O . LYS A 1 294 ? -0.263 18.773 42.660 1.00 26.01 316 LYS A O 1
ATOM 2352 N N . TRP A 1 295 ? -0.325 20.503 41.240 1.00 23.64 317 TRP A N 1
ATOM 2353 C CA . TRP A 1 295 ? -0.523 19.661 40.079 1.00 22.58 317 TRP A CA 1
ATOM 2354 C C . TRP A 1 295 ? 0.821 19.109 39.626 1.00 22.85 317 TRP A C 1
ATOM 2355 O O . TRP A 1 295 ? 1.769 19.862 39.426 1.00 25.25 317 TRP A O 1
ATOM 2366 N N A GLN A 1 296 ? 0.892 17.780 39.502 0.30 22.46 318 GLN A N 1
ATOM 2367 N N B GLN A 1 296 ? 0.908 17.805 39.485 0.70 23.00 318 GLN A N 1
ATOM 2368 C CA A GLN A 1 296 ? 2.106 17.034 39.111 0.30 22.13 318 GLN A CA 1
ATOM 2369 C CA B GLN A 1 296 ? 2.116 17.228 38.947 0.70 23.34 318 GLN A CA 1
ATOM 2370 C C A GLN A 1 296 ? 1.857 16.269 37.813 0.30 21.14 318 GLN A C 1
ATOM 2371 C C B GLN A 1 296 ? 1.783 16.456 37.708 0.70 21.57 318 GLN A C 1
ATOM 2372 O O A GLN A 1 296 ? 0.839 15.575 37.694 0.30 20.54 318 GLN A O 1
ATOM 2373 O O B GLN A 1 296 ? 0.687 15.903 37.545 0.70 20.28 318 GLN A O 1
ATOM 2384 N N . VAL A 1 297 ? 2.761 16.402 36.835 1.00 20.36 319 VAL A N 1
ATOM 2385 C CA . VAL A 1 297 ? 2.673 15.608 35.632 1.00 19.61 319 VAL A CA 1
ATOM 2386 C C . VAL A 1 297 ? 3.082 14.191 35.996 1.00 20.64 319 VAL A C 1
ATOM 2387 O O . VAL A 1 297 ? 4.224 13.945 36.430 1.00 21.50 319 VAL A O 1
ATOM 2391 N N . ILE A 1 298 ? 2.154 13.252 35.830 1.00 20.42 320 ILE A N 1
ATOM 2392 C CA . ILE A 1 298 ? 2.445 11.870 36.111 1.00 21.77 320 ILE A CA 1
ATOM 2393 C C . ILE A 1 298 ? 2.685 11.043 34.856 1.00 21.20 320 ILE A C 1
ATOM 2394 O O . ILE A 1 298 ? 3.297 9.999 34.935 1.00 22.51 320 ILE A O 1
ATOM 2399 N N A ASP A 1 299 ? 2.218 11.531 33.706 0.50 19.54 321 ASP A N 1
ATOM 2400 N N B ASP A 1 299 ? 2.223 11.537 33.705 0.50 20.21 321 ASP A N 1
ATOM 2401 C CA A ASP A 1 299 ? 2.480 10.884 32.432 0.50 19.26 321 ASP A CA 1
ATOM 2402 C CA B ASP A 1 299 ? 2.481 10.884 32.432 0.50 20.49 321 ASP A CA 1
ATOM 2403 C C A ASP A 1 299 ? 2.433 11.940 31.336 0.50 18.14 321 ASP A C 1
ATOM 2404 C C B ASP A 1 299 ? 2.421 11.931 31.329 0.50 18.80 321 ASP A C 1
ATOM 2405 O O A ASP A 1 299 ? 1.686 12.922 31.427 0.50 17.29 321 ASP A O 1
ATOM 2406 O O B ASP A 1 299 ? 1.663 12.905 31.412 0.50 17.84 321 ASP A O 1
ATOM 2415 N N . ALA A 1 300 ? 3.225 11.726 30.299 1.00 18.00 322 ALA A N 1
ATOM 2416 C CA . ALA A 1 300 ? 3.273 12.650 29.170 1.00 18.04 322 ALA A CA 1
ATOM 2417 C C . ALA A 1 300 ? 3.679 11.920 27.919 1.00 18.96 322 ALA A C 1
ATOM 2418 O O . ALA A 1 300 ? 4.584 11.089 27.948 1.00 21.11 322 ALA A O 1
ATOM 2420 N N A LYS A 1 301 ? 2.970 12.199 26.819 0.50 17.73 323 LYS A N 1
ATOM 2421 N N B LYS A 1 301 ? 3.061 12.252 26.801 0.50 18.06 323 LYS A N 1
ATOM 2422 C CA A LYS A 1 301 ? 3.187 11.564 25.515 0.50 18.07 323 LYS A CA 1
ATOM 2423 C CA B LYS A 1 301 ? 3.484 11.706 25.532 0.50 18.67 323 LYS A CA 1
ATOM 2424 C C A LYS A 1 301 ? 2.901 12.569 24.401 0.50 16.76 323 LYS A C 1
ATOM 2425 C C B LYS A 1 301 ? 3.078 12.676 24.455 0.50 16.91 323 LYS A C 1
ATOM 2426 O O A LYS A 1 301 ? 2.064 13.452 24.568 0.50 16.19 323 LYS A O 1
ATOM 2427 O O B LYS A 1 301 ? 2.334 13.623 24.698 0.50 16.48 323 LYS A O 1
ATOM 2438 N N . ALA A 1 302 ? 3.561 12.425 23.249 1.00 16.11 324 ALA A N 1
ATOM 2439 C CA . ALA A 1 302 ? 3.289 13.287 22.110 1.00 15.23 324 ALA A CA 1
ATOM 2440 C C . ALA A 1 302 ? 3.279 12.496 20.811 1.00 15.10 324 ALA A C 1
ATOM 2441 O O . ALA A 1 302 ? 4.027 11.500 20.675 1.00 16.65 324 ALA A O 1
ATOM 2443 N N A GLU A 1 303 ? 2.454 12.946 19.867 0.70 15.03 325 GLU A N 1
ATOM 2444 N N B GLU A 1 303 ? 2.467 12.946 19.856 0.30 14.89 325 GLU A N 1
ATOM 2445 C CA A GLU A 1 303 ? 2.415 12.352 18.538 0.70 16.44 325 GLU A CA 1
ATOM 2446 C CA B GLU A 1 303 ? 2.428 12.345 18.531 0.30 15.45 325 GLU A CA 1
ATOM 2447 C C A GLU A 1 303 ? 1.968 13.399 17.524 0.70 14.61 325 GLU A C 1
ATOM 2448 C C B GLU A 1 303 ? 1.959 13.385 17.524 0.30 14.49 325 GLU A C 1
ATOM 2449 O O A GLU A 1 303 ? 1.236 14.347 17.870 0.70 14.32 325 GLU A O 1
ATOM 2450 O O B GLU A 1 303 ? 1.202 14.304 17.869 0.30 14.10 325 GLU A O 1
ATOM 2461 N N . ALA A 1 304 ? 2.430 13.249 16.288 1.00 14.70 326 ALA A N 1
ATOM 2462 C CA . ALA A 1 304 ? 2.003 14.086 15.187 1.00 14.47 326 ALA A CA 1
ATOM 2463 C C . ALA A 1 304 ? 1.068 13.265 14.303 1.00 15.31 326 ALA A C 1
ATOM 2464 O O . ALA A 1 304 ? 1.478 12.245 13.719 1.00 18.11 326 ALA A O 1
ATOM 2466 N N . ARG A 1 305 ? -0.191 13.680 14.218 1.00 13.76 327 ARG A N 1
ATOM 2467 C CA . ARG A 1 305 ? -1.199 12.944 13.455 1.00 13.95 327 ARG A CA 1
ATOM 2468 C C . ARG A 1 305 ? -1.316 13.474 12.028 1.00 13.50 327 ARG A C 1
ATOM 2469 O O . ARG A 1 305 ? -1.590 14.677 11.837 1.00 13.85 327 ARG A O 1
ATOM 2477 N N . PRO A 1 306 ? -1.129 12.604 11.025 1.00 13.47 328 PRO A N 1
ATOM 2478 C CA . PRO A 1 306 ? -1.167 13.085 9.638 1.00 13.64 328 PRO A CA 1
ATOM 2479 C C . PRO A 1 306 ? -2.588 13.214 9.083 1.00 14.11 328 PRO A C 1
ATOM 2480 O O . PRO A 1 306 ? -3.480 12.423 9.447 1.00 14.43 328 PRO A O 1
ATOM 2484 N N . ILE A 1 307 ? -2.806 14.152 8.171 1.00 13.52 329 ILE A N 1
ATOM 2485 C CA . ILE A 1 307 ? -4.103 14.239 7.468 1.00 14.11 329 ILE A CA 1
ATOM 2486 C C . ILE A 1 307 ? -4.225 13.201 6.344 1.00 14.35 329 ILE A C 1
ATOM 2487 O O . ILE A 1 307 ? -5.330 12.966 5.849 1.00 15.05 329 ILE A O 1
ATOM 2492 N N . TYR A 1 308 ? -3.116 12.584 5.959 1.00 15.12 330 TYR A N 1
ATOM 2493 C CA . TYR A 1 308 ? -3.107 11.631 4.829 1.00 15.62 330 TYR A CA 1
ATOM 2494 C C . TYR A 1 308 ? -2.289 10.424 5.212 1.00 16.50 330 TYR A C 1
ATOM 2495 O O . TYR A 1 308 ? -1.195 10.566 5.758 1.00 17.75 330 TYR A O 1
ATOM 2504 N N . ASP A 1 309 ? -2.812 9.232 4.925 1.00 17.26 331 ASP A N 1
ATOM 2505 C CA . ASP A 1 309 ? -2.137 7.959 5.177 1.00 19.19 331 ASP A CA 1
ATOM 2506 C C . ASP A 1 309 ? -1.341 7.569 3.933 1.00 20.14 331 ASP A C 1
ATOM 2507 O O . ASP A 1 309 ? -1.908 7.136 2.939 1.00 20.37 331 ASP A O 1
ATOM 2512 N N . LYS A 1 310 ? -0.029 7.767 3.983 1.00 21.37 332 LYS A N 1
ATOM 2513 C CA . LYS A 1 310 ? 0.820 7.479 2.832 1.00 24.68 332 LYS A CA 1
ATOM 2514 C C . LYS A 1 310 ? 0.887 6.002 2.470 1.00 24.98 332 LYS A C 1
ATOM 2515 O O . LYS A 1 310 ? 0.944 5.663 1.288 1.00 26.98 332 LYS A O 1
ATOM 2521 N N A THR A 1 311 ? 0.844 5.116 3.457 0.50 25.38 333 THR A N 1
ATOM 2522 N N B THR A 1 311 ? 0.847 5.141 3.477 0.50 24.69 333 THR A N 1
ATOM 2523 C CA A THR A 1 311 ? 0.946 3.673 3.166 0.50 26.63 333 THR A CA 1
ATOM 2524 C CA B THR A 1 311 ? 0.909 3.697 3.260 0.50 25.53 333 THR A CA 1
ATOM 2525 C C A THR A 1 311 ? -0.357 3.096 2.587 0.50 26.85 333 THR A C 1
ATOM 2526 C C B THR A 1 311 ? -0.344 3.209 2.530 0.50 26.29 333 THR A C 1
ATOM 2527 O O A THR A 1 311 ? -0.323 2.251 1.693 0.50 27.94 333 THR A O 1
ATOM 2528 O O B THR A 1 311 ? -0.264 2.571 1.473 0.50 27.69 333 THR A O 1
ATOM 2535 N N . ALA A 1 312 ? -1.500 3.564 3.083 1.00 25.66 334 ALA A N 1
ATOM 2536 C CA . ALA A 1 312 ? -2.802 3.145 2.534 1.00 25.22 334 ALA A CA 1
ATOM 2537 C C . ALA A 1 312 ? -3.259 3.984 1.341 1.00 24.83 334 ALA A C 1
ATOM 2538 O O . ALA A 1 312 ? -4.189 3.584 0.648 1.00 26.08 334 ALA A O 1
ATOM 2540 N N . GLN A 1 313 ? -2.621 5.141 1.121 1.00 23.76 335 GLN A N 1
ATOM 2541 C CA . GLN A 1 313 ? -3.015 6.101 0.084 1.00 22.80 335 GLN A CA 1
ATOM 2542 C C . GLN A 1 313 ? -4.472 6.517 0.253 1.00 22.50 335 GLN A C 1
ATOM 2543 O O . GLN A 1 313 ? -5.298 6.374 -0.634 1.00 22.97 335 GLN A O 1
ATOM 2549 N N . LYS A 1 314 ? -4.759 7.032 1.442 1.00 20.82 336 LYS A N 1
ATOM 2550 C CA . LYS A 1 314 ? -6.090 7.528 1.701 1.00 21.35 336 LYS A CA 1
ATOM 2551 C C . LYS A 1 314 ? -6.088 8.632 2.721 1.00 18.86 336 LYS A C 1
ATOM 2552 O O . LYS A 1 314 ? -5.243 8.686 3.631 1.00 18.19 336 LYS A O 1
ATOM 2558 N N . SER A 1 315 ? -7.099 9.464 2.588 1.00 17.79 337 SER A N 1
ATOM 2559 C CA . SER A 1 315 ? -7.314 10.578 3.494 1.00 16.16 337 SER A CA 1
ATOM 2560 C C . SER A 1 315 ? -7.717 10.090 4.888 1.00 15.65 337 SER A C 1
ATOM 2561 O O . SER A 1 315 ? -8.536 9.163 5.034 1.00 16.45 337 SER A O 1
ATOM 2564 N N . LEU A 1 316 ? -7.172 10.777 5.890 1.00 14.65 338 LEU A N 1
ATOM 2565 C CA . LEU A 1 316 ? -7.522 10.563 7.316 1.00 14.74 338 LEU A CA 1
ATOM 2566 C C . LEU A 1 316 ? -8.250 11.764 7.907 1.00 14.68 338 LEU A C 1
ATOM 2567 O O . LEU A 1 316 ? -8.466 11.819 9.119 1.00 14.28 338 LEU A O 1
ATOM 2572 N N . ALA A 1 317 ? -8.631 12.729 7.068 1.00 14.07 339 ALA A N 1
ATOM 2573 C CA . ALA A 1 317 ? -9.210 13.983 7.561 1.00 14.11 339 ALA A CA 1
ATOM 2574 C C . ALA A 1 317 ? -10.053 14.594 6.464 1.00 14.79 339 ALA A C 1
ATOM 2575 O O . ALA A 1 317 ? -9.503 14.927 5.397 1.00 15.34 339 ALA A O 1
ATOM 2577 N N . ALA A 1 318 ? -11.358 14.748 6.695 1.00 14.71 340 ALA A N 1
ATOM 2578 C CA . ALA A 1 318 ? -12.226 15.294 5.637 1.00 15.40 340 ALA A CA 1
ATOM 2579 C C . ALA A 1 318 ? -12.022 16.791 5.429 1.00 15.06 340 ALA A C 1
ATOM 2580 O O . ALA A 1 318 ? -11.533 17.495 6.300 1.00 14.84 340 ALA A O 1
ATOM 2582 N N . GLU A 1 319 ? -12.377 17.265 4.237 1.00 15.27 341 GLU A N 1
ATOM 2583 C CA . GLU A 1 319 ? -12.417 18.704 3.992 1.00 15.55 341 GLU A CA 1
ATOM 2584 C C . GLU A 1 319 ? -13.613 19.258 4.765 1.00 15.81 341 GLU A C 1
ATOM 2585 O O . GLU A 1 319 ? -14.757 18.890 4.497 1.00 17.64 341 GLU A O 1
ATOM 2591 N N . ASN A 1 320 ? -13.363 20.141 5.727 1.00 15.63 342 ASN A N 1
ATOM 2592 C CA . ASN A 1 320 ? -14.433 20.676 6.573 1.00 15.75 342 ASN A CA 1
ATOM 2593 C C . ASN A 1 320 ? -15.287 21.706 5.827 1.00 16.55 342 ASN A C 1
ATOM 2594 O O . ASN A 1 320 ? -14.780 22.781 5.432 1.00 16.73 342 ASN A O 1
ATOM 2599 N N . ALA A 1 321 ? -16.577 21.409 5.648 1.00 17.04 343 ALA A N 1
ATOM 2600 C CA . ALA A 1 321 ? -17.463 22.246 4.854 1.00 17.62 343 ALA A CA 1
ATOM 2601 C C . ALA A 1 321 ? -17.715 23.620 5.443 1.00 17.73 343 ALA A C 1
ATOM 2602 O O . ALA A 1 321 ? -17.774 24.611 4.699 1.00 18.43 343 ALA A O 1
ATOM 2604 N N . LYS A 1 322 ? -17.816 23.687 6.758 1.00 17.84 344 LYS A N 1
ATOM 2605 C CA . LYS A 1 322 ? -18.053 24.966 7.407 1.00 18.48 344 LYS A CA 1
ATOM 2606 C C . LYS A 1 322 ? -16.882 25.935 7.117 1.00 18.16 344 LYS A C 1
ATOM 2607 O O . LYS A 1 322 ? -17.106 27.107 6.779 1.00 18.64 344 LYS A O 1
ATOM 2613 N N A LEU A 1 323 ? -15.660 25.426 7.209 0.70 17.17 345 LEU A N 1
ATOM 2614 N N B LEU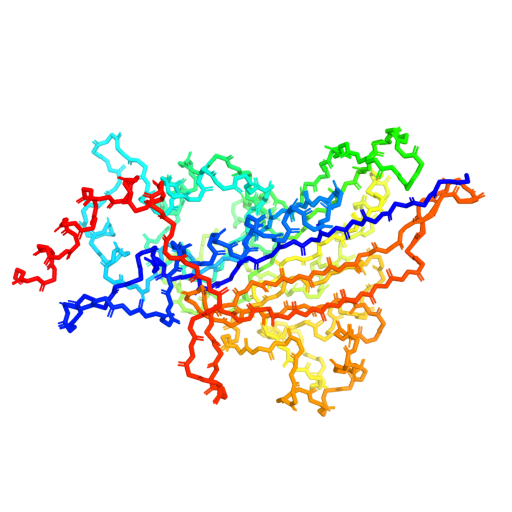 A 1 323 ? -15.643 25.461 7.246 0.30 17.24 345 LEU A N 1
ATOM 2615 C CA A LEU A 1 323 ? -14.495 26.277 7.004 0.70 17.38 345 LEU A CA 1
ATOM 2616 C CA B LEU A 1 323 ? -14.483 26.325 6.958 0.30 17.07 345 LEU A CA 1
ATOM 2617 C C A LEU A 1 323 ? -14.327 26.628 5.512 0.70 17.47 345 LEU A C 1
ATOM 2618 C C B LEU A 1 323 ? -14.392 26.674 5.485 0.30 17.32 345 LEU A C 1
ATOM 2619 O O A LEU A 1 323 ? -13.916 27.729 5.185 0.70 17.75 345 LEU A O 1
ATOM 2620 O O B LEU A 1 323 ? -14.053 27.802 5.135 0.30 17.46 345 LEU A O 1
ATOM 2629 N N . VAL A 1 324 ? -14.692 25.712 4.617 1.00 17.28 346 VAL A N 1
ATOM 2630 C CA . VAL A 1 324 ? -14.682 25.987 3.181 1.00 17.82 346 VAL A CA 1
ATOM 2631 C C . VAL A 1 324 ? -15.612 27.165 2.907 1.00 18.19 346 VAL A C 1
ATOM 2632 O O . VAL A 1 324 ? -15.287 28.043 2.128 1.00 18.75 346 VAL A O 1
ATOM 2636 N N . GLU A 1 325 ? -16.789 27.199 3.528 1.00 18.51 347 GLU A N 1
ATOM 2637 C CA . GLU A 1 325 ? -17.719 28.295 3.291 1.00 20.25 347 GLU A CA 1
ATOM 2638 C C . GLU A 1 325 ? -17.161 29.634 3.814 1.00 19.63 347 GLU A C 1
ATOM 2639 O O . GLU A 1 325 ? -17.284 30.646 3.139 1.00 20.82 347 GLU A O 1
ATOM 2645 N N . VAL A 1 326 ? -16.524 29.610 4.977 1.00 19.04 348 VAL A N 1
ATOM 2646 C CA . VAL A 1 326 ? -15.868 30.840 5.513 1.00 19.04 348 VAL A CA 1
ATOM 2647 C C . VAL A 1 326 ? -14.887 31.399 4.477 1.00 19.36 348 VAL A C 1
ATOM 2648 O O . VAL A 1 326 ? -14.827 32.604 4.237 1.00 20.77 348 VAL A O 1
ATOM 2652 N N . LEU A 1 327 ? -14.162 30.498 3.819 1.00 18.41 349 LEU A N 1
ATOM 2653 C CA . LEU A 1 327 ? -13.106 30.846 2.888 1.00 18.49 349 LEU A CA 1
ATOM 2654 C C . LEU A 1 327 ? -13.502 31.008 1.430 1.00 19.03 349 LEU A C 1
ATOM 2655 O O . LEU A 1 327 ? -12.676 31.374 0.622 1.00 20.13 349 LEU A O 1
ATOM 2660 N N . ALA A 1 328 ? -14.766 30.770 1.092 1.00 19.12 350 ALA A N 1
ATOM 2661 C CA . ALA A 1 328 ? -15.177 30.701 -0.295 1.00 20.56 350 ALA A CA 1
ATOM 2662 C C . ALA A 1 328 ? -14.878 31.928 -1.139 1.00 20.94 350 ALA A C 1
ATOM 2663 O O . ALA A 1 328 ? -14.376 31.807 -2.269 1.00 21.81 350 AL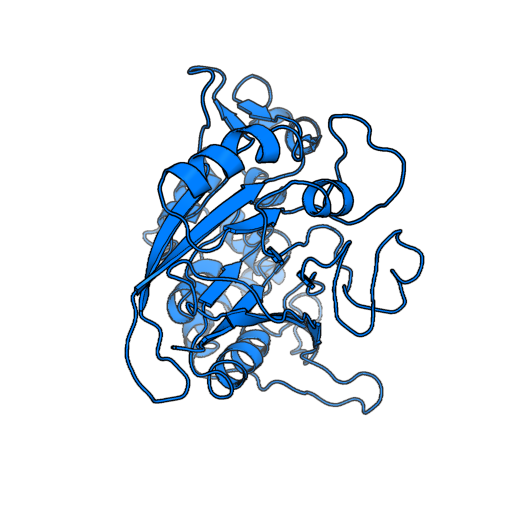A A O 1
ATOM 2665 N N . VAL A 1 329 ? -15.173 33.101 -0.610 1.00 20.91 351 VAL A N 1
ATOM 2666 C CA . VAL A 1 329 ? -14.909 34.342 -1.376 1.00 22.36 351 VAL A CA 1
ATOM 2667 C C . VAL A 1 329 ? -13.418 34.514 -1.566 1.00 22.56 351 VAL A C 1
ATOM 2668 O O . VAL A 1 329 ? -12.957 34.808 -2.685 1.00 23.83 351 VAL A O 1
ATOM 2672 N N . ASP A 1 330 ? -12.658 34.329 -0.487 1.00 22.01 352 ASP A N 1
ATOM 2673 C CA . ASP A 1 330 ? -11.196 34.480 -0.564 1.00 22.14 352 ASP A CA 1
ATOM 2674 C C . ASP A 1 330 ? -10.536 33.413 -1.452 1.00 21.78 352 ASP A C 1
ATOM 2675 O O . ASP A 1 330 ? -9.523 33.693 -2.132 1.00 22.11 352 ASP A O 1
ATOM 2680 N N . HIS A 1 331 ? -11.131 32.228 -1.493 1.00 21.25 353 HIS A N 1
ATOM 2681 C CA . HIS A 1 331 ? -10.673 31.165 -2.374 1.00 21.22 353 HIS A CA 1
ATOM 2682 C C . HIS A 1 331 ? -10.775 31.582 -3.850 1.00 22.43 353 HIS A C 1
ATOM 2683 O O . HIS A 1 331 ? -9.797 31.482 -4.604 1.00 21.75 353 HIS A O 1
ATOM 2690 N N A GLN A 1 332 ? -11.934 32.098 -4.251 0.50 23.02 354 GLN A N 1
ATOM 2691 N N B GLN A 1 332 ? -11.935 32.092 -4.264 0.50 23.38 354 GLN A N 1
ATOM 2692 C CA A GLN A 1 332 ? -12.105 32.530 -5.626 0.50 24.39 354 GLN A CA 1
ATOM 2693 C CA B GLN A 1 332 ? -12.096 32.534 -5.647 0.50 25.00 354 GLN A CA 1
ATOM 2694 C C A GLN A 1 332 ? -11.219 33.740 -5.923 0.50 24.85 354 GLN A C 1
ATOM 2695 C C B GLN A 1 332 ? -11.215 33.747 -5.930 0.50 25.19 354 GLN A C 1
ATOM 2696 O O A GLN A 1 332 ? -10.652 33.831 -7.004 0.50 26.03 354 GLN A O 1
ATOM 2697 O O B GLN A 1 332 ? -10.645 33.848 -7.009 0.50 26.36 354 GLN A O 1
ATOM 2708 N N . SER A 1 333 ? -11.067 34.649 -4.955 1.00 24.78 355 SER A N 1
ATOM 2709 C CA . SER A 1 333 ? -10.186 35.817 -5.142 1.00 25.67 355 SER A CA 1
ATOM 2710 C C . SER A 1 333 ? -8.716 35.384 -5.292 1.00 24.90 355 SER A C 1
ATOM 2711 O O . SER A 1 333 ? -7.952 36.016 -6.022 1.00 26.12 355 SER A O 1
ATOM 2714 N N . THR A 1 334 ? -8.329 34.295 -4.622 1.00 23.32 356 THR A N 1
ATOM 2715 C CA . THR A 1 334 ? -6.966 33.780 -4.758 1.00 23.06 356 THR A CA 1
ATOM 2716 C C . THR A 1 334 ? -6.763 33.184 -6.155 1.00 24.15 356 THR A C 1
ATOM 2717 O O . THR A 1 334 ? -5.721 33.391 -6.772 1.00 24.49 356 THR A O 1
ATOM 2721 N N . ARG A 1 335 ? -7.761 32.452 -6.659 1.00 24.50 357 ARG A N 1
ATOM 2722 C CA . ARG A 1 335 ? -7.706 31.920 -8.023 1.00 26.40 357 ARG A CA 1
ATOM 2723 C C . ARG A 1 335 ? -7.562 33.060 -9.021 1.00 27.38 357 ARG A C 1
ATOM 2724 O O . ARG A 1 335 ? -6.766 32.966 -9.948 1.00 27.22 357 ARG A O 1
ATOM 2732 N N . ASP A 1 336 ? -8.302 34.152 -8.808 1.00 27.70 358 ASP A N 1
ATOM 2733 C CA . ASP A 1 336 ? -8.203 35.308 -9.722 1.00 30.17 358 ASP A CA 1
ATOM 2734 C C . ASP A 1 336 ? -6.816 35.933 -9.644 1.00 29.73 358 ASP A C 1
ATOM 2735 O O . ASP A 1 336 ? -6.254 36.334 -10.672 1.00 31.39 358 ASP A O 1
ATOM 2740 N N . PHE A 1 337 ? -6.265 36.030 -8.433 1.00 29.18 359 PHE A N 1
ATOM 2741 C CA . PHE A 1 337 ? -4.941 36.629 -8.230 1.00 28.99 359 PHE A CA 1
ATOM 2742 C C . PHE A 1 337 ? -3.840 35.879 -8.997 1.00 29.78 359 PHE A C 1
ATOM 2743 O O . PHE A 1 337 ? -2.993 36.484 -9.666 1.00 31.05 359 PHE A O 1
ATOM 2751 N N . VAL A 1 338 ? -3.899 34.558 -8.940 1.00 29.21 360 VAL A N 1
ATOM 2752 C CA . VAL A 1 338 ? -2.925 33.695 -9.587 1.00 30.59 360 VAL A CA 1
ATOM 2753 C C . VAL A 1 338 ? -3.054 33.729 -11.114 1.00 33.28 360 VAL A C 1
ATOM 2754 O O . VAL A 1 338 ? -2.046 33.677 -11.814 1.00 35.04 360 VAL A O 1
ATOM 2758 N N . SER A 1 339 ? -4.283 33.849 -11.623 1.00 34.63 361 SER A N 1
ATOM 2759 C CA . SER A 1 339 ? -4.511 33.846 -13.071 1.00 37.81 361 SER A CA 1
ATOM 2760 C C . SER A 1 339 ? -4.199 35.187 -13.754 1.00 40.68 361 SER A C 1
ATOM 2761 O O . SER A 1 339 ? -4.007 35.210 -14.958 1.00 41.30 361 SER A O 1
ATOM 2764 N N . GLN A 1 340 ? -4.132 36.285 -12.999 1.00 42.84 362 GLN A N 1
ATOM 2765 C CA . GLN A 1 340 ? -3.979 37.625 -13.595 1.00 49.83 362 GLN A CA 1
ATOM 2766 C C . GLN A 1 340 ? -2.637 37.805 -14.305 1.00 53.65 362 GLN A C 1
ATOM 2767 O O . GLN A 1 340 ? -1.582 37.396 -13.807 1.00 55.89 362 GLN A O 1
#

Sequence (336 aa):
AATVDLRVLETTDLHSSNMMDFDYYKDKPTEKFGLVRTASLIIAARRQQATNSSVLVDNGDVIQGSPLGDYIAAKKGLNDGEIHPVYKAMNTLDYAVVGNIGNHEFNYGLDYLKKSLAGAKFPYVNANVIDVKTGKKPLFQPYLIIDTPVKDRDGKSSHNLRIGYIGFVPPQVMIWDKANLSGKKVTVNDITEETAKKWVPEMREQGADLLVVAIPHSGLSSDPYKKTMMAENSVYYLSQVPGIDAIMFGHAHGVFPSKDFAAIKGADITQQGTLNGIPAVMPGQWGDHLGVVDFVLNNNDDQGKWQQVIDDAKKAEEARPIYDKTTAQKSLAAENAKLLVEVLAVDHQQSTRDFVSQ

Foldseek 3Di:
DFKFKEKEKEDEALFQQAAQAALVVRGGHLQFHVLFLLQVLVVVPVVHQHYAYEYQENHQHDHLLNVLDLVVDDPPPDARLSQLQVQVSHHAEYEYELCLCVSAPVSSVRNQVSHPYYYAEQFKAFPVPRHDPGHQKAFDFGWGATPVRDIDTATEMEGEYYQQCSCVVVVVRPPVGIGGFFPLVRCLVPLVVCVVVPHLAYEYRYAAADDQDDDDTRDRHCVLSNLVRPNHQEYEYENVLDWPPDPVCPPRPQDDSVFCGRVQHHYTYAGHSSQWMKMKMFIWDQVPNGIDTPGIGIGIGGQADPVVGGGPGDSNPVSCVSCVVSVVSSSVVSVD

Nearest PDB structures (foldseek):
  5eqv-assembly1_A  TM=1.003E+00  e=1.166E-80  Yersinia pestis CO92
  3jyf-assembly1_A  TM=9.962E-01  e=1.324E-69  Klebsiella pneumoniae subsp. pneumoniae MGH 78578
  3gve-assembly1_A  TM=9.496E-01  e=3.311E-51  Bacillus subtilis subsp. subtilis str. 168
  1hp1-assembly1_A  TM=8.018E-01  e=1.612E-25  Escherichia coli
  1oie-assembly1_A  TM=7.862E-01  e=1.034E-24  Escherichia coli

Secondary structure (DSSP, 8-state):
--EEEEEEEEE---TT--SSEETTTTEE-SS--HHHHHHHHHHHHHH-SSEEEEE-S--SSSSHHHHHHHHH-S-SS---HHHHHHTTTT-SEEE--GGGGTT-HHHHHHHHHT-SS-EE-SSEEETTTSSBSS--EEEEEEEEE-TTS-EEEEEEEEEEE--TTHHHHTHHHHBTTEEE--HHHHHHHHHHHHHHTT-SEEEEEES-----SPP-TT-S--HHHHTTSTT--EEE--SS-SEESSGGGTTSTTEETTTTEETTEEEEEE-STTSEEEEEEEEEE-TTSS-EEEEEEEEEEESEETTTTEESSPPPHHHHHHHHHHHHHHHHHHH-

B-factor: mean 22.57, std 10.12, range [11.37, 67.58]

InterPro domains:
  IPR004843 Calcineurin-like, phosphoesterase domain [PF00149] (32-267)
  IPR006146 5'-Nucleotidase, conserved site [PS00785] (32-44)
  IPR006146 5'-Nucleotidase, conserved site [PS00786] (117-128)
  IPR006179 5'-Nucleotidase/apyrase [PR01607] (30-48)
  IPR006179 5'-Nucleotidase/apyrase [PR01607] (223-240)
  IPR006179 5'-Nucleotidase/apyrase [PR01607] (251-274)
  IPR006179 5'-Nucleotidase/apyrase [PR01607] (291-311)
  IPR006179 5'-Nucleotidase/apyrase [PR01607] (436-459)
  IPR006179 5'-Nucleotidase/apyrase [PR01607] (538-557)
  IPR006179 5'-Nucleotidase/apyrase [PTHR11575] (26-603)
  IPR006294 2',3'-cyclic-nucleotide 2'-phosphodiesterase/3'-nucleotidase [TIGR01390] (30-655)
  IPR008334 5'-Nucleotidase, C-terminal [PF02872] (364-557)
  IPR029052 Metallo-dependent phosphatase-like [G3DSA:3.60.21.10] (24-362)
  IPR029052 Metallo-dependent phosphatase-like [SSF56300] (27-361)
  IPR036907 5'-Nucleotidase, C-terminal domain superfamily [G3DSA:3.90.780.10] (371-602)
  IPR036907 5'-Nucleotidase, C-terminal domain superfamily [SSF55816] (363-603)
  IPR041827 CpdB, N-terminal metallophosphatase domain [cd07410] (32-329)

Radius of gyration: 19.34 Å; Cα contacts (8 Å, |Δi|>4): 877; chains: 1; bounding box: 45×49×61 Å

Organism: Yersinia pestis (NCBI:txid632)

CATH classification: 3.60.21.10

Solvent-accessible surface area: 14305 Å² total; per-residue (Å²): 116,7,28,0,53,2,23,0,0,0,1,1,0,0,13,1,18,2,19,2,24,31,22,163,142,69,128,104,25,79,113,30,0,0,0,32,0,0,22,16,0,75,44,0,60,136,114,20,98,13,36,13,1,0,0,0,0,2,0,0,34,36,11,12,10,0,53,29,3,27,78,76,21,25,121,94,86,77,65,1,2,0,0,48,0,0,34,59,13,112,12,24,0,0,0,0,0,12,53,0,1,47,82,11,36,105,25,2,150,96,1,27,85,11,14,167,15,59,26,0,0,2,0,0,24,29,69,189,83,46,138,36,64,44,92,14,29,46,37,50,83,20,116,3,108,6,148,129,43,132,74,32,78,1,77,0,0,1,0,0,0,0,0,8,38,0,45,123,109,12,130,97,40,0,67,62,113,2,72,6,69,4,0,8,106,8,0,127,141,36,1,79,72,0,86,135,99,31,8,37,2,0,0,0,0,0,0,0,0,17,30,21,97,106,93,146,77,82,24,53,51,0,0,26,13,0,7,105,9,111,24,4,22,0,0,0,0,0,31,55,62,21,39,0,21,26,176,109,32,66,103,26,132,44,26,68,45,130,55,0,10,0,67,54,39,2,0,0,0,0,2,43,95,2,33,27,0,0,0,0,34,2,26,0,26,33,93,154,58,154,36,103,44,100,72,13,63,1,61,18,52,49,0,26,39,164,138,58,114,126,36,85,7,68,72,32,79,138,2,38,128,52,2,40,121,6,36,78,28,0,89,76,52,49,94,180